Protein AF-A0A3C0HJI9-F1 (afdb_monomer)

Secondary structure (DSSP, 8-state):
---------------SSSPPPHHHHHHHHHHHHHHHHHHHHHHHHTT-EEEEEEEESTTS-HHHHHHHHHTTS-TTTEEEE---SPPHHHHTS-TTHHHHTT---TT-EEEEES-GGGIIIIIHHHTSS-HHHHHHHHHHHHHHHHHHHHHTEEEEEEEEE--HHHHHHHHHHHHH-TTTGGG--HHHHHHHTTHHHHHHHHHHHHHHH--SSS-EEEEE-SSHHHHHHHHHHHHHHHSPPPPS------PPPPSSPPPPP--SSSPPPPP---TTS--PPPPPPP---

pLDDT: mean 88.83, std 16.93, range [28.95, 98.88]

Radius of gyration: 24.63 Å; Cα contacts (8 Å, |Δi|>4): 316; chains: 1; bounding box: 60×86×63 Å

Structure (mmCIF, N/CA/C/O backbone):
data_AF-A0A3C0HJI9-F1
#
_entry.id   AF-A0A3C0HJI9-F1
#
loop_
_atom_site.group_PDB
_atom_site.id
_atom_site.type_symbol
_atom_site.label_atom_id
_atom_site.label_alt_id
_atom_site.label_comp_id
_atom_site.label_asym_id
_atom_site.label_entity_id
_atom_site.label_seq_id
_atom_site.pdbx_PDB_ins_code
_atom_site.Cartn_x
_atom_site.Cartn_y
_atom_site.Cartn_z
_atom_site.occupancy
_atom_site.B_iso_or_equiv
_atom_site.auth_seq_id
_atom_site.auth_comp_id
_atom_site.auth_asym_id
_atom_site.auth_atom_id
_atom_site.pdbx_PDB_model_num
ATOM 1 N N . MET A 1 1 ? -2.388 62.368 8.073 1.00 38.44 1 MET A N 1
ATOM 2 C CA . MET A 1 1 ? -2.533 62.074 6.628 1.00 38.44 1 MET A CA 1
ATOM 3 C C . MET A 1 1 ? -1.294 61.283 6.214 1.00 38.44 1 MET A C 1
ATOM 5 O O . MET A 1 1 ? -0.208 61.805 6.357 1.00 38.44 1 MET A O 1
ATOM 9 N N . ALA A 1 2 ? -1.342 59.953 6.156 1.00 32.84 2 ALA A N 1
ATOM 10 C CA . ALA A 1 2 ? -1.855 59.096 5.079 1.00 32.84 2 ALA A CA 1
ATOM 11 C C . ALA A 1 2 ? -0.777 58.732 4.029 1.00 32.84 2 ALA A C 1
ATOM 13 O O . ALA A 1 2 ? -0.394 59.580 3.239 1.00 32.84 2 ALA A O 1
ATOM 14 N N . LYS A 1 3 ? -0.449 57.422 3.999 1.00 28.95 3 LYS A N 1
ATOM 15 C CA . LYS A 1 3 ? 0.101 56.593 2.895 1.00 28.95 3 LYS A CA 1
ATOM 16 C C . LYS A 1 3 ? 1.563 56.886 2.475 1.00 28.95 3 LYS A C 1
ATOM 18 O O . LYS A 1 3 ? 1.987 58.021 2.467 1.00 28.95 3 LYS A O 1
ATOM 23 N N . ALA A 1 4 ? 2.412 55.912 2.137 1.00 30.56 4 ALA A N 1
ATOM 24 C CA . ALA A 1 4 ? 2.166 54.576 1.604 1.00 30.56 4 ALA A CA 1
ATOM 25 C C . ALA A 1 4 ? 3.217 53.553 2.091 1.00 30.56 4 ALA A C 1
ATOM 27 O O . ALA A 1 4 ? 4.418 53.805 2.057 1.00 30.56 4 ALA A O 1
ATOM 28 N N . LYS A 1 5 ? 2.746 52.371 2.507 1.00 32.62 5 LYS A N 1
ATOM 29 C CA . LYS A 1 5 ? 3.554 51.152 2.644 1.00 32.62 5 LYS A CA 1
ATOM 30 C C . LYS A 1 5 ? 3.532 50.451 1.288 1.00 32.62 5 LYS A C 1
ATOM 32 O O . LYS A 1 5 ? 2.448 50.169 0.779 1.00 32.62 5 LYS A O 1
ATOM 37 N N . ALA A 1 6 ? 4.706 50.181 0.728 1.00 31.56 6 ALA A N 1
ATOM 38 C CA . ALA A 1 6 ? 4.861 49.358 -0.461 1.00 31.56 6 ALA A CA 1
ATOM 39 C C . ALA A 1 6 ? 4.263 47.967 -0.197 1.00 31.56 6 ALA A C 1
ATOM 41 O O . ALA A 1 6 ? 4.718 47.229 0.679 1.00 31.56 6 ALA A O 1
ATOM 42 N N . ALA A 1 7 ? 3.199 47.643 -0.927 1.00 30.52 7 ALA A N 1
ATOM 43 C CA . ALA A 1 7 ? 2.666 46.299 -0.998 1.00 30.52 7 ALA A CA 1
ATOM 44 C C . ALA A 1 7 ? 3.632 45.467 -1.846 1.00 30.52 7 ALA A C 1
ATOM 46 O O . ALA A 1 7 ? 3.701 45.639 -3.060 1.00 30.52 7 ALA A O 1
ATOM 47 N N . ALA A 1 8 ? 4.390 44.584 -1.199 1.00 33.03 8 ALA A N 1
ATOM 48 C CA . ALA A 1 8 ? 5.041 43.481 -1.883 1.00 33.03 8 ALA A CA 1
ATOM 49 C C . ALA A 1 8 ? 3.934 42.554 -2.401 1.00 33.03 8 ALA A C 1
ATOM 51 O O . ALA A 1 8 ? 3.277 41.842 -1.635 1.00 33.03 8 ALA A O 1
ATOM 52 N N . THR A 1 9 ? 3.679 42.638 -3.700 1.00 30.70 9 THR A N 1
ATOM 53 C CA . THR A 1 9 ? 2.853 41.704 -4.453 1.00 30.70 9 THR A CA 1
ATOM 54 C C . THR A 1 9 ? 3.403 40.296 -4.251 1.00 30.70 9 THR A C 1
ATOM 56 O O . THR A 1 9 ? 4.564 40.008 -4.534 1.00 30.70 9 THR A O 1
ATOM 59 N N . ARG A 1 10 ? 2.559 39.422 -3.696 1.00 35.25 10 ARG A N 1
ATOM 60 C CA . ARG A 1 10 ? 2.791 37.979 -3.658 1.00 35.25 10 ARG A CA 1
ATOM 61 C C . ARG A 1 10 ? 2.752 37.474 -5.092 1.00 35.25 10 ARG A C 1
ATOM 63 O O . ARG A 1 10 ? 1.687 37.479 -5.703 1.00 35.25 10 ARG A O 1
ATOM 70 N N . ASP A 1 11 ? 3.897 37.046 -5.595 1.00 31.53 11 ASP A N 1
ATOM 71 C CA . ASP A 1 11 ? 3.972 36.233 -6.799 1.00 31.53 11 ASP A CA 1
ATOM 72 C C . ASP A 1 11 ? 3.642 34.782 -6.414 1.00 31.53 11 ASP A C 1
ATOM 74 O O . ASP A 1 11 ? 4.509 33.972 -6.094 1.00 31.53 11 ASP A O 1
ATOM 78 N N . ASP A 1 12 ? 2.341 34.509 -6.313 1.00 41.72 12 ASP A N 1
ATOM 79 C CA . ASP A 1 12 ? 1.762 33.165 -6.241 1.00 41.72 12 ASP A CA 1
ATOM 80 C C . ASP A 1 12 ? 1.283 32.819 -7.666 1.00 41.72 12 ASP A C 1
ATOM 82 O O . ASP A 1 12 ? 0.091 32.687 -7.933 1.00 41.72 12 ASP A O 1
ATOM 86 N N . SER A 1 13 ? 2.211 32.745 -8.626 1.00 38.03 13 SER A N 1
ATOM 87 C CA . SER A 1 13 ? 1.931 32.258 -9.982 1.00 38.03 13 SER A CA 1
ATOM 88 C C . SER A 1 13 ? 2.347 30.790 -10.108 1.00 38.03 13 SER A C 1
ATOM 90 O O . SER A 1 13 ? 3.408 30.404 -10.596 1.00 38.03 13 SER A O 1
ATOM 92 N N . ALA A 1 14 ? 1.458 29.921 -9.630 1.00 49.41 14 ALA A N 1
ATOM 93 C CA . ALA A 1 14 ? 1.421 28.535 -10.052 1.00 49.41 14 ALA A CA 1
ATOM 94 C C . ALA A 1 14 ? 0.840 28.469 -11.468 1.00 49.41 14 ALA A C 1
ATOM 96 O O . ALA A 1 14 ? -0.366 28.346 -11.605 1.00 49.41 14 ALA A O 1
ATOM 97 N N . GLU A 1 15 ? 1.668 28.495 -12.510 1.00 45.88 15 GLU A N 1
ATOM 98 C CA . GLU A 1 15 ? 1.253 28.050 -13.846 1.00 45.88 15 GLU A CA 1
ATOM 99 C C . GLU A 1 15 ? 2.482 27.723 -14.704 1.00 45.88 15 GLU A C 1
ATOM 101 O O . GLU A 1 15 ? 3.329 28.567 -14.967 1.00 45.88 15 GLU A O 1
ATOM 106 N N . GLY A 1 16 ? 2.620 26.453 -15.101 1.00 39.53 16 GLY A N 1
ATOM 107 C CA . GLY A 1 16 ? 3.720 26.044 -15.981 1.00 39.53 16 GLY A CA 1
ATOM 108 C C . GLY A 1 16 ? 3.884 24.545 -16.238 1.00 39.53 16 GLY A C 1
ATOM 109 O O . GLY A 1 16 ? 4.612 24.173 -17.148 1.00 39.53 16 GLY A O 1
ATOM 110 N N . ASN A 1 17 ? 3.234 23.644 -15.482 1.00 52.88 17 ASN A N 1
ATOM 111 C CA . ASN A 1 17 ? 3.347 22.200 -15.776 1.00 52.88 17 ASN A CA 1
ATOM 112 C C . ASN A 1 17 ? 2.144 21.330 -15.340 1.00 52.88 17 ASN A C 1
ATOM 114 O O . ASN A 1 17 ? 2.280 20.117 -15.211 1.00 52.88 17 ASN A O 1
ATOM 118 N N . GLY A 1 18 ? 0.988 21.915 -14.993 1.00 69.31 18 GLY A N 1
ATOM 119 C CA . GLY A 1 18 ? -0.223 21.175 -14.568 1.00 69.31 18 GLY A CA 1
ATOM 120 C C . GLY A 1 18 ? -0.138 20.387 -13.239 1.00 69.31 18 GLY A C 1
ATOM 121 O O . GLY A 1 18 ? -1.147 19.853 -12.758 1.00 69.31 18 GLY A O 1
ATOM 122 N N . ARG A 1 19 ? 1.042 20.322 -12.604 1.00 82.00 19 ARG A N 1
ATOM 123 C CA . ARG A 1 19 ? 1.300 19.569 -11.361 1.00 82.00 19 ARG A CA 1
ATOM 124 C C . ARG A 1 19 ? 0.807 20.317 -10.121 1.00 82.00 19 ARG A C 1
ATOM 126 O O . ARG A 1 19 ? 1.007 21.518 -9.993 1.00 82.00 19 ARG A O 1
ATOM 133 N N . LEU A 1 20 ? 0.219 19.592 -9.171 1.00 92.25 20 LEU A N 1
ATOM 134 C CA . LEU A 1 20 ? -0.312 20.151 -7.926 1.00 92.25 20 LEU A CA 1
ATOM 135 C C . LEU A 1 20 ? 0.819 20.607 -6.989 1.00 92.25 20 LEU A C 1
ATOM 137 O O . LEU A 1 20 ? 1.732 19.830 -6.689 1.00 92.25 20 LEU A O 1
ATOM 141 N N . GLY A 1 21 ? 0.747 21.840 -6.481 1.00 94.94 21 GLY A N 1
ATOM 142 C CA . GLY A 1 21 ? 1.699 22.406 -5.518 1.00 94.94 21 GLY A CA 1
ATOM 143 C C . GLY A 1 21 ? 1.741 21.653 -4.180 1.00 94.94 21 GLY A C 1
ATOM 144 O O . GLY A 1 21 ? 0.822 20.915 -3.827 1.00 94.94 21 GLY A O 1
ATOM 145 N N . LYS A 1 22 ? 2.836 21.793 -3.412 1.00 94.75 22 LYS A N 1
ATOM 146 C CA . LYS A 1 22 ? 2.978 21.093 -2.115 1.00 94.75 22 LYS A CA 1
ATOM 147 C C . LYS A 1 22 ? 1.970 21.618 -1.096 1.00 94.75 22 LYS A C 1
ATOM 149 O O . LYS A 1 22 ? 1.378 20.813 -0.387 1.00 94.75 22 LYS A O 1
ATOM 154 N N . LYS A 1 23 ? 1.813 22.941 -1.030 1.00 96.56 23 LYS A N 1
ATOM 155 C CA . LYS A 1 23 ? 0.891 23.629 -0.123 1.00 96.56 23 LYS A CA 1
ATOM 156 C C . LYS A 1 23 ? -0.547 23.170 -0.380 1.00 96.56 23 LYS A C 1
ATOM 158 O O . LYS A 1 23 ? -1.125 22.530 0.490 1.00 96.56 23 LYS A O 1
ATOM 163 N N . ASP A 1 24 ? -1.026 23.322 -1.612 1.00 96.75 24 ASP A N 1
ATOM 164 C CA . ASP A 1 24 ? -2.372 22.899 -2.020 1.00 96.75 24 ASP A CA 1
ATOM 165 C C . ASP A 1 24 ? -2.620 21.406 -1.790 1.00 96.75 24 ASP A C 1
ATOM 167 O O . ASP A 1 24 ? -3.707 20.992 -1.393 1.00 96.75 24 ASP A O 1
ATOM 171 N N . TYR A 1 25 ? -1.610 20.565 -2.038 1.00 97.69 25 TYR A N 1
ATOM 172 C CA . TYR A 1 25 ? -1.697 19.139 -1.741 1.00 97.69 25 TYR A CA 1
ATOM 173 C C . TYR A 1 25 ? -1.920 18.877 -0.250 1.00 97.69 25 TYR A C 1
ATOM 175 O O . TYR A 1 25 ? -2.775 18.063 0.090 1.00 97.69 25 TYR A O 1
ATOM 183 N N . LEU A 1 26 ? -1.168 19.541 0.632 1.00 97.12 26 LEU A N 1
ATOM 184 C CA . LEU A 1 26 ? -1.301 19.359 2.079 1.00 97.12 26 LEU A CA 1
ATOM 185 C C . LEU A 1 26 ? -2.655 19.869 2.585 1.00 97.12 26 LEU A C 1
ATOM 187 O O . LEU A 1 26 ? -3.299 19.176 3.370 1.00 97.12 26 LEU A O 1
ATOM 191 N N . GLU A 1 27 ? -3.121 21.013 2.080 1.00 97.50 27 GLU A N 1
ATOM 192 C CA . GLU A 1 27 ? -4.448 21.561 2.395 1.00 97.50 27 GLU A CA 1
ATOM 193 C C . GLU A 1 27 ? -5.573 20.601 1.979 1.00 97.50 27 GLU A C 1
ATOM 195 O O . GLU A 1 27 ? -6.497 20.351 2.750 1.00 97.50 27 GLU A O 1
ATOM 200 N N . ARG A 1 28 ? -5.468 19.983 0.793 1.00 97.88 28 ARG A N 1
ATOM 201 C CA . ARG A 1 28 ? -6.450 19.000 0.298 1.00 97.88 28 ARG A CA 1
ATOM 202 C C . ARG A 1 28 ? -6.339 17.632 0.974 1.00 97.88 28 ARG A C 1
ATOM 204 O O . ARG A 1 28 ? -7.328 16.903 1.023 1.00 97.88 28 ARG A O 1
ATOM 211 N N . LEU A 1 29 ? -5.159 17.260 1.468 1.00 97.12 29 LEU A N 1
ATOM 212 C CA . LEU A 1 29 ? -4.927 15.988 2.155 1.00 97.12 29 LEU A CA 1
ATOM 213 C C . LEU A 1 29 ? -5.467 16.005 3.589 1.00 97.12 29 LEU A C 1
ATOM 215 O O . LEU A 1 29 ? -5.995 14.992 4.042 1.00 97.12 29 LEU A O 1
ATOM 219 N N . ALA A 1 30 ? -5.364 17.137 4.289 1.00 95.75 30 ALA A N 1
ATOM 220 C CA . ALA A 1 30 ? -5.776 17.274 5.685 1.00 95.75 30 ALA A CA 1
ATOM 221 C C . ALA A 1 30 ? -7.209 16.769 5.984 1.00 95.75 30 ALA A C 1
ATOM 223 O O . ALA A 1 30 ? -7.352 15.914 6.864 1.00 95.75 30 ALA A O 1
ATOM 224 N N . PRO A 1 31 ? -8.271 17.185 5.258 1.00 94.56 31 PRO A N 1
ATOM 225 C CA . PRO A 1 31 ? -9.620 16.671 5.510 1.00 94.56 31 PRO A CA 1
ATOM 226 C C . PRO A 1 31 ? -9.758 15.174 5.196 1.00 94.56 31 PRO A C 1
ATOM 228 O O . PRO A 1 31 ? -10.523 14.474 5.857 1.00 94.56 31 PRO A O 1
ATOM 231 N N . LEU A 1 32 ? -8.993 14.651 4.231 1.00 95.38 32 LEU A N 1
ATOM 232 C CA . LEU A 1 32 ? -8.987 13.219 3.925 1.00 95.38 32 LEU A CA 1
ATOM 233 C C . LEU A 1 32 ? -8.335 12.408 5.047 1.00 95.38 32 LEU A C 1
ATOM 235 O O . LEU A 1 32 ? -8.833 11.345 5.397 1.00 95.38 32 LEU A O 1
ATOM 239 N N . GLN A 1 33 ? -7.254 12.911 5.643 1.00 94.75 33 GLN A N 1
ATOM 240 C CA . GLN A 1 33 ? -6.606 12.270 6.788 1.00 94.75 33 GLN A CA 1
ATOM 241 C C . GLN A 1 33 ? -7.498 12.273 8.033 1.00 94.75 33 GLN A C 1
ATOM 243 O O . GLN A 1 33 ? -7.531 11.282 8.762 1.00 94.75 33 GLN A O 1
ATOM 248 N N . LEU A 1 34 ? -8.273 13.340 8.246 1.00 92.44 34 LEU A N 1
ATOM 249 C CA . LEU A 1 34 ? -9.286 13.368 9.300 1.00 92.44 34 LEU A CA 1
ATOM 250 C C . LEU A 1 34 ? -10.372 12.306 9.061 1.00 92.44 34 LEU A C 1
ATOM 252 O O . LEU A 1 34 ? -10.703 11.544 9.971 1.00 92.44 34 LEU A O 1
ATOM 256 N N . ALA A 1 35 ? -10.882 12.210 7.830 1.00 92.75 35 ALA A N 1
ATOM 257 C CA . ALA A 1 35 ? -11.860 11.191 7.457 1.00 92.75 35 ALA A CA 1
ATOM 258 C C . ALA A 1 35 ? -11.301 9.766 7.615 1.00 92.75 35 ALA A C 1
ATOM 260 O O . ALA A 1 35 ? -11.994 8.896 8.141 1.00 92.75 35 ALA A O 1
ATOM 261 N N . LEU A 1 36 ? -10.035 9.544 7.241 1.00 93.75 36 LEU A N 1
ATOM 262 C CA . LEU A 1 36 ? -9.325 8.279 7.441 1.00 93.75 36 LEU A CA 1
ATOM 263 C C . LEU A 1 36 ? -9.243 7.906 8.924 1.00 93.75 36 LEU A C 1
ATOM 265 O O . LEU A 1 36 ? -9.554 6.772 9.272 1.00 93.75 36 LEU A O 1
ATOM 269 N N . SER A 1 37 ? -8.891 8.847 9.805 1.00 92.38 37 SER A N 1
ATOM 270 C CA . SER A 1 37 ? -8.863 8.603 11.255 1.00 92.38 37 SER A CA 1
ATOM 271 C C . SER A 1 37 ? -10.255 8.287 11.821 1.00 92.38 37 SER A C 1
ATOM 273 O O . SER A 1 37 ? -10.406 7.455 12.716 1.00 92.38 37 SER A O 1
ATOM 275 N N . GLY A 1 38 ? -11.306 8.917 11.295 1.00 90.56 38 GLY A N 1
ATOM 276 C CA . GLY A 1 38 ? -12.684 8.546 11.616 1.00 90.56 38 GLY A CA 1
ATOM 277 C C . GLY A 1 38 ? -13.024 7.115 11.185 1.00 90.56 38 GLY A C 1
ATOM 278 O O . GLY A 1 38 ? -13.543 6.337 11.984 1.00 90.56 38 GLY A O 1
ATOM 279 N N . ALA A 1 39 ? -12.705 6.764 9.939 1.00 92.00 39 ALA A N 1
ATOM 280 C CA . ALA A 1 39 ? -12.968 5.440 9.384 1.00 92.00 39 ALA A CA 1
ATOM 281 C C . ALA A 1 39 ? -12.187 4.340 10.119 1.00 92.00 39 ALA A C 1
ATOM 283 O O . ALA A 1 39 ? -12.755 3.304 10.443 1.00 92.00 39 ALA A O 1
ATOM 284 N N . GLU A 1 40 ? -10.918 4.581 10.449 1.00 93.50 40 GLU A N 1
ATOM 285 C CA . GLU A 1 40 ? -10.078 3.657 11.217 1.00 93.50 40 GLU A CA 1
ATOM 286 C C . GLU A 1 40 ? -10.675 3.348 12.596 1.00 93.50 40 GLU A C 1
ATOM 288 O O . GLU A 1 40 ? -10.818 2.179 12.950 1.00 93.50 40 GLU A O 1
ATOM 293 N N . ARG A 1 41 ? -11.154 4.367 13.321 1.00 91.44 41 ARG A N 1
ATOM 294 C CA . ARG A 1 41 ? -11.848 4.155 14.602 1.00 91.44 41 ARG A 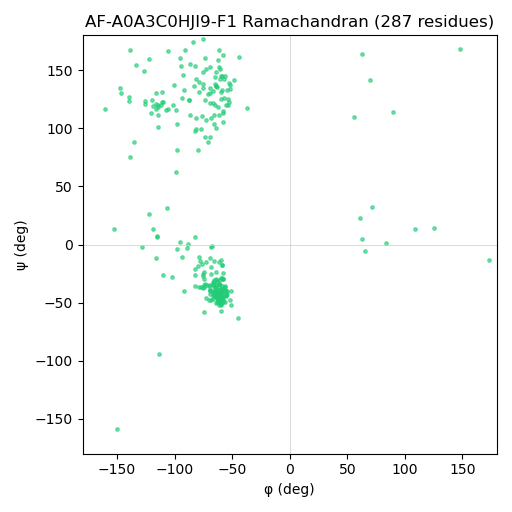CA 1
ATOM 295 C C . ARG A 1 41 ? -13.102 3.294 14.454 1.00 91.44 41 ARG A C 1
ATOM 297 O O . ARG A 1 41 ? -13.376 2.469 15.321 1.00 91.44 41 ARG A O 1
ATOM 304 N N . LEU A 1 42 ? -13.860 3.462 13.368 1.00 91.06 42 LEU A N 1
ATOM 305 C CA . LEU A 1 42 ? -15.024 2.616 13.094 1.00 91.06 42 LEU A CA 1
ATOM 306 C C . LEU A 1 42 ? -14.644 1.182 12.740 1.00 91.06 42 LEU A C 1
ATOM 308 O O . LEU A 1 42 ? -15.338 0.262 13.166 1.00 91.06 42 LEU A O 1
ATOM 312 N N . VAL A 1 43 ? -13.574 0.994 11.968 1.00 93.06 43 VAL A N 1
ATOM 313 C CA . VAL A 1 43 ? -13.043 -0.331 11.635 1.00 93.06 43 VAL A CA 1
ATOM 314 C C . VAL A 1 43 ? -12.686 -1.071 12.919 1.00 93.06 43 VAL A C 1
ATOM 316 O O . VAL A 1 43 ? -13.181 -2.178 13.124 1.00 93.06 43 VAL A O 1
ATOM 319 N N . ALA A 1 44 ? -11.936 -0.419 13.812 1.00 93.12 44 ALA A N 1
ATOM 320 C CA . ALA A 1 44 ? -11.575 -0.958 15.117 1.00 93.12 44 ALA A CA 1
ATOM 321 C C . ALA A 1 44 ? -12.812 -1.276 15.973 1.00 93.12 44 ALA A C 1
ATOM 323 O O . ALA A 1 44 ? -12.973 -2.404 16.432 1.00 93.12 44 ALA A O 1
ATOM 324 N N . ALA A 1 45 ? -13.732 -0.319 16.127 1.00 92.31 45 ALA A N 1
ATOM 325 C CA . ALA A 1 45 ? -14.926 -0.485 16.958 1.00 92.31 45 ALA A CA 1
ATOM 326 C C . ALA A 1 45 ? -15.875 -1.590 16.460 1.00 92.31 45 ALA A C 1
ATOM 328 O O . ALA A 1 45 ? -16.542 -2.235 17.263 1.00 92.31 45 ALA A O 1
ATOM 329 N N . LYS A 1 46 ? -15.952 -1.805 15.141 1.00 93.56 46 LYS A N 1
ATOM 330 C CA . LYS A 1 46 ? -16.815 -2.824 14.522 1.00 93.56 46 LYS A CA 1
ATOM 331 C C . LYS A 1 46 ? -16.095 -4.144 14.238 1.00 93.56 46 LYS A C 1
ATOM 333 O O . LYS A 1 46 ? -16.697 -5.025 13.631 1.00 93.56 46 LYS A O 1
ATOM 338 N N . GLY A 1 47 ? -14.816 -4.271 14.596 1.00 95.44 47 GLY A N 1
ATOM 339 C CA . GLY A 1 47 ? -14.013 -5.457 14.293 1.00 95.44 47 GLY A CA 1
ATOM 340 C C . GLY A 1 47 ? -13.853 -5.739 12.793 1.00 95.44 47 GLY A C 1
ATOM 341 O O . GLY A 1 47 ? -13.605 -6.880 12.407 1.00 95.44 47 GLY A O 1
ATOM 342 N N . GLN A 1 48 ? -14.002 -4.731 11.926 1.00 96.19 48 GLN A N 1
ATOM 343 C CA . GLN A 1 48 ? -13.848 -4.916 10.481 1.00 96.19 48 GLN A CA 1
ATOM 344 C C . GLN A 1 48 ? -12.388 -5.184 10.118 1.00 96.19 48 GLN A C 1
ATOM 346 O O . GLN A 1 48 ? -11.474 -4.748 10.810 1.00 96.19 48 GLN A O 1
ATOM 351 N N . ARG A 1 49 ? -12.177 -5.895 9.010 1.00 98.00 49 ARG A N 1
ATOM 352 C CA . ARG A 1 49 ? -10.853 -6.316 8.547 1.00 98.00 49 ARG A CA 1
ATOM 353 C C . ARG A 1 49 ? -10.615 -5.747 7.163 1.00 98.00 49 ARG A C 1
ATOM 355 O O . ARG A 1 49 ? -11.329 -6.107 6.226 1.00 98.00 49 ARG A O 1
ATOM 362 N N . LEU A 1 50 ? -9.667 -4.821 7.040 1.00 98.25 50 LEU A N 1
ATOM 363 C CA . LEU A 1 50 ? -9.359 -4.159 5.772 1.00 98.25 50 LEU A CA 1
ATOM 364 C C . LEU A 1 50 ? -7.988 -4.596 5.265 1.00 98.25 50 LEU A C 1
ATOM 366 O O . LEU A 1 50 ? -6.997 -4.524 5.990 1.00 98.25 50 LEU A O 1
ATOM 370 N N . LEU A 1 51 ? -7.923 -4.978 3.992 1.00 98.75 51 LEU A N 1
ATOM 371 C CA . LEU A 1 51 ? -6.674 -5.292 3.311 1.00 98.75 51 LEU A CA 1
ATOM 372 C C . LEU A 1 51 ? -6.557 -4.456 2.040 1.00 98.75 51 LEU A C 1
ATOM 374 O O . LEU A 1 51 ? -7.403 -4.541 1.154 1.00 98.75 51 LEU A O 1
ATOM 378 N N . VAL A 1 52 ? -5.502 -3.650 1.945 1.00 98.69 52 VAL A N 1
ATOM 379 C CA . VAL A 1 52 ? -5.233 -2.795 0.787 1.00 98.69 52 VAL A CA 1
ATOM 380 C C . VAL A 1 52 ? -3.938 -3.235 0.124 1.00 98.69 52 VAL A C 1
ATOM 382 O O . VAL A 1 52 ? -2.867 -3.126 0.718 1.00 98.69 52 VAL A O 1
ATOM 385 N N . LEU A 1 53 ? -4.025 -3.695 -1.120 1.00 98.81 53 LEU A N 1
ATOM 386 C CA . LEU A 1 53 ? -2.867 -4.006 -1.951 1.00 98.81 53 LEU A CA 1
ATOM 387 C C . LEU A 1 53 ? -2.530 -2.788 -2.806 1.00 98.81 53 LEU A C 1
ATOM 389 O O . LEU A 1 53 ? -3.392 -2.271 -3.523 1.00 98.81 53 LEU A O 1
ATOM 393 N N . VAL A 1 54 ? -1.280 -2.336 -2.748 1.00 98.75 54 VAL A N 1
ATOM 394 C CA . VAL A 1 54 ? -0.794 -1.229 -3.575 1.00 98.75 54 VAL A CA 1
ATOM 395 C C . VAL A 1 54 ? 0.261 -1.764 -4.533 1.00 98.75 54 VAL A C 1
ATOM 397 O O . VAL A 1 54 ? 1.418 -1.957 -4.165 1.00 98.75 54 VAL A O 1
ATOM 400 N N . GLU A 1 55 ? -0.151 -1.986 -5.776 1.00 98.62 55 GLU A N 1
ATOM 401 C CA . GLU A 1 55 ? 0.693 -2.429 -6.880 1.00 98.62 55 GLU A CA 1
ATOM 402 C C . GLU A 1 55 ? 0.990 -1.297 -7.865 1.00 98.62 55 GLU A C 1
ATOM 404 O O . GLU A 1 55 ? 0.400 -0.216 -7.856 1.00 98.62 55 GLU A O 1
ATOM 409 N N . GLY A 1 56 ? 1.961 -1.546 -8.733 1.00 96.56 56 GLY A N 1
ATOM 410 C CA . GLY A 1 56 ? 2.370 -0.630 -9.786 1.00 96.56 56 GLY A CA 1
ATOM 411 C C . GLY A 1 56 ? 3.857 -0.755 -10.070 1.00 96.56 56 GLY A C 1
ATOM 412 O O . GLY A 1 56 ? 4.618 -1.355 -9.299 1.00 96.56 56 GLY A O 1
ATOM 413 N N . ARG A 1 57 ? 4.285 -0.141 -11.173 1.00 92.56 57 ARG A N 1
ATOM 414 C CA . ARG A 1 57 ? 5.684 -0.166 -11.617 1.00 92.56 57 ARG A CA 1
ATOM 415 C C . ARG A 1 57 ? 6.643 0.389 -10.562 1.00 92.56 57 ARG A C 1
ATOM 417 O O . ARG A 1 57 ? 6.263 1.096 -9.613 1.00 92.56 57 ARG A O 1
ATOM 424 N N . ASP A 1 58 ? 7.922 0.090 -10.742 1.00 88.94 58 ASP A N 1
ATOM 425 C CA . ASP A 1 58 ? 8.976 0.769 -9.997 1.00 88.94 58 ASP A CA 1
ATOM 426 C C . ASP A 1 58 ? 8.879 2.270 -10.229 1.00 88.94 58 ASP A C 1
ATOM 428 O O . ASP A 1 58 ? 8.496 2.721 -11.303 1.00 88.94 58 ASP A O 1
ATOM 432 N N . SER A 1 59 ? 9.140 3.031 -9.169 1.00 87.50 59 SER A N 1
ATOM 433 C CA . SER A 1 59 ? 8.977 4.488 -9.120 1.00 87.50 59 SER A CA 1
ATOM 434 C C . SER A 1 59 ? 7.551 5.055 -9.317 1.00 87.50 59 SER A C 1
ATOM 436 O O . SER A 1 59 ? 7.368 6.273 -9.216 1.00 87.50 59 SER A O 1
ATOM 438 N N . ALA A 1 60 ? 6.505 4.219 -9.424 1.00 91.69 60 ALA A N 1
ATOM 439 C CA . ALA A 1 60 ? 5.111 4.679 -9.556 1.00 91.69 60 ALA A CA 1
ATOM 440 C C . ALA A 1 60 ? 4.616 5.528 -8.366 1.00 91.69 60 ALA A C 1
ATOM 442 O O . ALA A 1 60 ? 3.911 6.515 -8.561 1.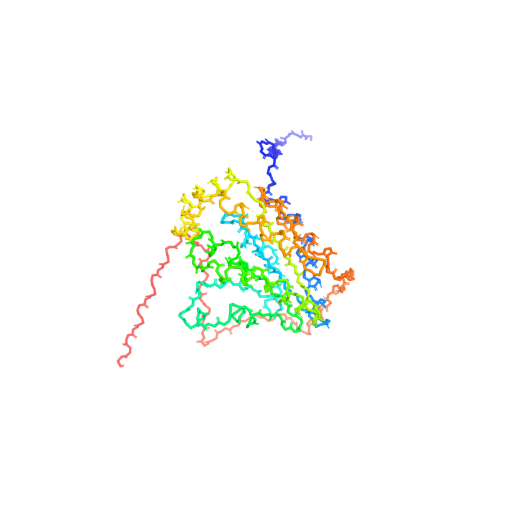00 91.69 60 ALA A O 1
ATOM 443 N N . GLY A 1 61 ? 5.061 5.225 -7.139 1.00 94.19 61 GLY A N 1
ATOM 444 C CA . GLY A 1 61 ? 4.740 6.027 -5.947 1.00 94.19 61 GLY A CA 1
ATOM 445 C C . GLY A 1 61 ? 4.100 5.277 -4.775 1.00 94.19 61 GLY A C 1
ATOM 446 O O . GLY A 1 61 ? 3.631 5.945 -3.856 1.00 94.19 61 GLY A O 1
ATOM 447 N N . LYS A 1 62 ? 4.131 3.935 -4.778 1.00 96.94 62 LYS A N 1
ATOM 448 C CA . LYS A 1 62 ? 3.507 3.037 -3.783 1.00 96.94 62 LYS A CA 1
ATOM 449 C C . LYS A 1 62 ? 3.733 3.462 -2.328 1.00 96.94 62 LYS A C 1
ATOM 451 O O . LYS A 1 62 ? 2.795 3.909 -1.674 1.00 96.94 62 LYS A O 1
ATOM 456 N N . GLY A 1 63 ? 4.985 3.475 -1.863 1.00 95.81 63 GLY A N 1
ATOM 457 C CA . GLY A 1 63 ? 5.304 3.889 -0.490 1.00 95.81 63 GLY A CA 1
ATOM 458 C C . GLY A 1 63 ? 4.867 5.319 -0.132 1.00 95.81 63 GLY A C 1
ATOM 459 O O . GLY A 1 63 ? 4.534 5.600 1.015 1.00 95.81 63 GLY A O 1
ATOM 460 N N . GLY A 1 64 ? 4.801 6.237 -1.104 1.00 96.06 64 GLY A N 1
ATOM 461 C CA . GLY A 1 64 ? 4.266 7.584 -0.876 1.00 96.06 64 GLY A CA 1
ATOM 462 C C . GLY A 1 64 ? 2.745 7.603 -0.690 1.00 96.06 64 GLY A C 1
ATOM 463 O O . GLY A 1 64 ? 2.246 8.407 0.093 1.00 96.06 64 GLY A O 1
ATOM 464 N N . ALA A 1 65 ? 2.022 6.726 -1.391 1.00 97.81 65 ALA A N 1
ATOM 465 C CA . ALA A 1 65 ? 0.583 6.540 -1.229 1.00 97.81 65 ALA A CA 1
ATOM 466 C C . ALA A 1 65 ? 0.243 5.872 0.106 1.00 97.81 65 ALA A C 1
ATOM 468 O O . ALA A 1 65 ? -0.571 6.402 0.858 1.00 97.81 65 ALA A O 1
ATOM 469 N N . ILE A 1 66 ? 0.949 4.790 0.445 1.00 98.06 66 ILE A N 1
ATOM 470 C CA . ILE A 1 66 ? 0.809 4.102 1.734 1.00 98.06 66 ILE A CA 1
ATOM 471 C C . ILE A 1 66 ? 1.092 5.062 2.887 1.00 98.06 66 ILE A C 1
ATOM 473 O O . ILE A 1 66 ? 0.293 5.158 3.813 1.00 98.06 66 ILE A O 1
ATOM 477 N N . ARG A 1 67 ? 2.174 5.848 2.808 1.00 97.38 67 ARG A N 1
ATOM 478 C CA . ARG A 1 67 ? 2.479 6.848 3.835 1.00 97.38 67 ARG A CA 1
ATOM 479 C C . ARG A 1 67 ? 1.372 7.894 3.968 1.00 97.38 67 ARG A C 1
ATOM 481 O O . ARG A 1 67 ? 1.013 8.230 5.087 1.00 97.38 67 ARG A O 1
ATOM 488 N N . ALA A 1 68 ? 0.832 8.406 2.862 1.00 97.12 68 ALA A N 1
ATOM 489 C CA . ALA A 1 68 ? -0.228 9.416 2.915 1.00 97.12 68 ALA A CA 1
ATOM 490 C C . ALA A 1 68 ? -1.495 8.908 3.630 1.00 97.12 68 ALA A C 1
ATOM 492 O O . ALA A 1 68 ? -2.173 9.704 4.281 1.00 97.12 68 ALA A O 1
ATOM 493 N N . ILE A 1 69 ? -1.765 7.600 3.539 1.00 95.94 69 ILE A N 1
ATOM 494 C CA . ILE A 1 69 ? -2.821 6.914 4.289 1.00 95.94 69 ILE A CA 1
ATOM 495 C C . ILE A 1 69 ? -2.417 6.733 5.758 1.00 95.94 69 ILE A C 1
ATOM 497 O O . ILE A 1 69 ? -3.117 7.201 6.650 1.00 95.94 69 ILE A O 1
ATOM 501 N N . ALA A 1 70 ? -1.290 6.066 6.015 1.00 96.31 70 ALA A N 1
ATOM 502 C CA . ALA A 1 70 ? -0.928 5.574 7.343 1.00 96.31 70 ALA A CA 1
ATOM 503 C C . ALA A 1 70 ? -0.441 6.661 8.316 1.00 96.31 70 ALA A C 1
ATOM 505 O O . ALA A 1 70 ? -0.556 6.485 9.523 1.00 96.31 70 ALA A O 1
ATOM 506 N N . GLU A 1 71 ? 0.096 7.785 7.824 1.00 94.31 71 GLU A N 1
ATOM 507 C CA . GLU A 1 71 ? 0.795 8.794 8.644 1.00 94.31 71 GLU A CA 1
ATOM 508 C C . GLU A 1 71 ? -0.051 9.391 9.781 1.00 94.31 71 GLU A C 1
ATOM 510 O O . GLU A 1 71 ? 0.511 9.878 10.762 1.00 94.31 71 GLU A O 1
ATOM 515 N N . LYS A 1 72 ? -1.385 9.371 9.663 1.00 92.50 72 LYS A N 1
ATOM 516 C CA . LYS A 1 72 ? -2.316 9.905 10.675 1.00 92.50 72 LYS A CA 1
ATOM 517 C C . LYS A 1 72 ? -3.206 8.845 11.323 1.00 92.50 72 LYS A C 1
ATOM 519 O O . LYS A 1 72 ? -4.109 9.205 12.073 1.00 92.50 72 LYS A O 1
ATOM 524 N N . LEU A 1 73 ? -2.967 7.566 11.039 1.00 94.31 73 LEU A N 1
ATOM 525 C CA . LEU A 1 73 ? -3.727 6.462 11.619 1.00 94.31 73 LEU A CA 1
ATOM 526 C C . LEU A 1 73 ? -3.036 5.900 12.858 1.00 94.31 73 LEU A C 1
ATOM 528 O O . LEU A 1 73 ? -1.814 5.978 12.992 1.00 94.31 73 LEU A O 1
ATOM 532 N N . ASN A 1 74 ? -3.822 5.315 13.763 1.00 93.50 74 ASN A N 1
ATOM 533 C CA . ASN A 1 74 ? -3.272 4.642 14.932 1.00 93.50 74 ASN A CA 1
ATOM 534 C C . ASN A 1 74 ? -2.451 3.408 14.498 1.00 93.50 74 ASN A C 1
ATOM 536 O O . ASN A 1 74 ? -3.021 2.487 13.905 1.00 93.50 74 ASN A O 1
ATOM 540 N N . PRO A 1 75 ? -1.143 3.328 14.815 1.00 94.69 75 PRO A N 1
ATOM 541 C CA . PRO A 1 75 ? -0.295 2.209 14.396 1.00 94.69 75 PRO A CA 1
ATOM 542 C C . PRO A 1 75 ? -0.692 0.863 15.021 1.00 94.69 75 PRO A C 1
ATOM 544 O O . PRO A 1 75 ? -0.242 -0.178 14.554 1.00 94.69 75 PRO A O 1
ATOM 547 N N . ARG A 1 76 ? -1.536 0.860 16.064 1.00 93.81 76 ARG A N 1
ATOM 548 C CA . ARG A 1 76 ? -2.104 -0.372 16.636 1.00 93.81 76 ARG A CA 1
ATOM 549 C C . ARG A 1 76 ? -3.197 -0.986 15.767 1.00 93.81 76 ARG A C 1
ATOM 551 O O . ARG A 1 76 ? -3.453 -2.173 15.894 1.00 93.81 76 ARG A O 1
ATOM 558 N N . HIS A 1 77 ? -3.847 -0.185 14.927 1.00 95.12 77 HIS A N 1
ATOM 559 C CA . HIS A 1 77 ? -4.935 -0.639 14.059 1.00 95.12 77 HIS A CA 1
ATOM 560 C C . HIS A 1 77 ? -4.512 -0.650 12.590 1.00 95.12 77 HIS A C 1
ATOM 562 O O . HIS A 1 77 ? -5.043 -1.427 11.812 1.00 95.12 77 HIS A O 1
ATOM 568 N N . CYS A 1 78 ? -3.545 0.181 12.191 1.00 97.94 78 CYS A N 1
ATOM 569 C CA . CYS A 1 78 ? -3.050 0.247 10.821 1.00 97.94 78 CYS A CA 1
ATOM 570 C C . CYS A 1 78 ? -1.563 -0.105 10.747 1.00 97.94 78 CYS A C 1
ATOM 572 O O . CYS A 1 78 ? -0.724 0.626 11.275 1.00 97.94 78 CYS A O 1
ATOM 574 N N . ARG A 1 79 ? -1.220 -1.164 10.006 1.00 97.88 79 ARG A N 1
ATOM 575 C CA . ARG A 1 79 ? 0.174 -1.563 9.757 1.00 97.88 79 ARG A CA 1
ATOM 576 C C . ARG A 1 79 ? 0.485 -1.708 8.274 1.00 97.88 79 ARG A C 1
ATOM 578 O O . ARG A 1 79 ? -0.367 -2.067 7.465 1.00 97.88 79 ARG A O 1
ATOM 585 N N . THR A 1 80 ? 1.741 -1.439 7.930 1.00 98.44 80 THR A N 1
ATOM 586 C CA . THR A 1 80 ? 2.272 -1.637 6.576 1.00 98.44 80 THR A CA 1
ATOM 587 C C . THR A 1 80 ? 3.068 -2.934 6.513 1.00 98.44 80 THR A C 1
ATOM 589 O O . THR A 1 80 ? 3.859 -3.218 7.409 1.00 98.44 80 THR A O 1
ATOM 592 N N . VAL A 1 81 ? 2.876 -3.701 5.446 1.00 98.44 81 VAL A N 1
ATOM 593 C CA . VAL A 1 81 ? 3.618 -4.924 5.138 1.00 98.44 81 VAL A CA 1
ATOM 594 C C . VAL A 1 81 ? 4.387 -4.683 3.844 1.00 98.44 81 VAL A C 1
ATOM 596 O O . VAL A 1 81 ? 3.791 -4.379 2.816 1.00 98.44 81 VAL A O 1
ATOM 599 N N . ALA A 1 82 ? 5.708 -4.804 3.901 1.00 97.06 82 ALA A N 1
ATOM 600 C CA . ALA A 1 82 ? 6.600 -4.682 2.753 1.00 97.06 82 ALA A CA 1
ATOM 601 C C . ALA A 1 82 ? 7.621 -5.821 2.834 1.00 97.06 82 ALA A C 1
ATOM 603 O O . ALA A 1 82 ? 8.651 -5.695 3.494 1.00 97.06 82 ALA A O 1
ATOM 604 N N . LEU A 1 83 ? 7.276 -6.974 2.256 1.00 96.75 83 LEU A N 1
ATOM 605 C CA . LEU A 1 83 ? 8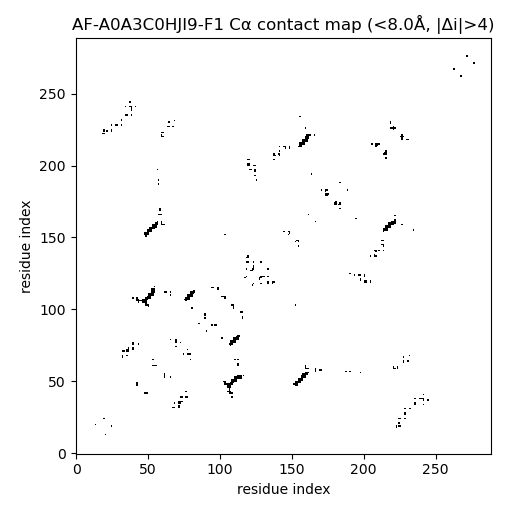.110 -8.173 2.339 1.00 96.75 83 LEU A CA 1
ATOM 606 C C . LEU A 1 83 ? 9.321 -8.062 1.412 1.00 96.75 83 LEU A C 1
ATOM 608 O O . LEU A 1 83 ? 9.193 -7.655 0.257 1.00 96.75 83 LEU A O 1
ATOM 612 N N . ASP A 1 84 ? 10.479 -8.490 1.907 1.00 93.19 84 ASP A N 1
ATOM 613 C CA . ASP A 1 84 ? 11.666 -8.692 1.077 1.00 93.19 84 ASP A CA 1
ATOM 614 C C . ASP A 1 84 ? 11.529 -9.982 0.233 1.00 93.19 84 ASP A C 1
ATOM 616 O O . ASP A 1 84 ? 10.548 -10.741 0.337 1.00 93.19 84 ASP A O 1
ATOM 620 N N . LYS A 1 85 ? 12.526 -10.250 -0.614 1.00 92.75 85 LYS A N 1
ATOM 621 C CA . LYS A 1 85 ? 12.641 -11.487 -1.393 1.00 92.75 85 LYS A CA 1
ATOM 622 C C . LYS A 1 85 ? 12.439 -12.725 -0.502 1.00 92.75 85 LYS A C 1
ATOM 624 O O . LYS A 1 85 ? 12.909 -12.741 0.637 1.00 92.75 85 LYS A O 1
ATOM 629 N N . PRO A 1 86 ? 11.760 -13.773 -0.999 1.00 96.25 86 PRO A N 1
ATOM 630 C CA . PRO A 1 86 ? 11.493 -14.961 -0.199 1.00 96.25 86 PRO A CA 1
ATOM 631 C C . PRO A 1 86 ? 12.800 -15.657 0.201 1.00 96.25 86 PRO A C 1
ATOM 633 O O . PRO A 1 86 ? 13.704 -15.863 -0.619 1.00 96.25 86 PRO A O 1
ATOM 636 N N . THR A 1 87 ? 12.884 -16.050 1.467 1.00 96.75 87 THR A N 1
ATOM 637 C CA . THR A 1 87 ? 13.932 -16.911 2.023 1.00 96.75 87 THR A CA 1
ATOM 638 C C . THR A 1 87 ? 13.932 -18.291 1.357 1.00 96.75 87 THR A C 1
ATOM 640 O O . THR A 1 87 ? 12.989 -18.669 0.662 1.00 96.75 87 THR A O 1
ATOM 643 N N . GLY A 1 88 ? 14.990 -19.084 1.577 1.00 97.19 88 GLY A N 1
ATOM 644 C CA . GLY A 1 88 ? 15.047 -20.463 1.071 1.00 97.19 88 GLY A CA 1
ATOM 645 C C . GLY A 1 88 ? 13.851 -21.309 1.512 1.00 97.19 88 GLY A C 1
ATOM 646 O O . GLY A 1 88 ? 13.279 -22.025 0.697 1.00 97.19 88 GLY A O 1
ATOM 647 N N . ARG A 1 89 ? 13.418 -21.146 2.769 1.00 97.19 89 ARG A N 1
ATOM 648 C CA . ARG A 1 89 ? 12.238 -21.824 3.313 1.00 97.19 89 ARG A CA 1
ATOM 649 C C . ARG A 1 89 ? 10.943 -21.349 2.653 1.00 97.19 89 ARG A C 1
ATOM 651 O O . ARG A 1 89 ? 10.149 -22.187 2.252 1.00 97.19 89 ARG A O 1
ATOM 658 N N . GLU A 1 90 ? 10.737 -20.038 2.513 1.00 97.88 90 GLU A N 1
ATOM 659 C CA . GLU A 1 90 ? 9.522 -19.486 1.884 1.00 97.88 90 GLU A CA 1
ATOM 660 C C . GLU A 1 90 ? 9.390 -19.883 0.408 1.00 97.88 90 GLU A C 1
ATOM 662 O O . GLU A 1 90 ? 8.277 -20.057 -0.072 1.00 97.88 90 GLU A O 1
ATOM 667 N N . ARG A 1 91 ? 10.501 -20.084 -0.315 1.00 96.25 91 ARG A N 1
ATOM 668 C CA . ARG A 1 91 ? 10.451 -20.606 -1.693 1.00 96.25 91 ARG A CA 1
ATOM 669 C C . ARG A 1 91 ? 9.988 -22.062 -1.778 1.00 96.25 91 ARG A C 1
ATOM 671 O O . ARG A 1 91 ? 9.472 -22.458 -2.812 1.00 96.25 91 ARG A O 1
ATOM 678 N N . GLY A 1 92 ? 10.181 -22.846 -0.715 1.00 96.38 92 GLY A N 1
ATOM 679 C CA . GLY A 1 92 ? 9.691 -24.226 -0.616 1.00 96.38 92 GLY A CA 1
ATOM 680 C C . GLY A 1 92 ? 8.276 -24.346 -0.041 1.00 96.38 92 GLY A C 1
ATOM 681 O O . GLY A 1 92 ? 7.784 -25.456 0.130 1.00 96.38 92 GLY A O 1
ATOM 682 N N . GLN A 1 93 ? 7.634 -23.228 0.305 1.00 98.00 93 GLN A N 1
ATOM 683 C CA . GLN A 1 93 ? 6.267 -23.191 0.817 1.00 98.00 93 GLN A CA 1
ATOM 684 C C . GLN A 1 93 ? 5.256 -23.016 -0.314 1.00 98.00 93 GLN A C 1
ATOM 686 O O . GLN A 1 93 ? 5.587 -22.629 -1.435 1.00 98.00 93 GLN A O 1
ATOM 691 N N . TRP A 1 94 ? 3.982 -23.222 0.012 1.00 98.19 94 TRP A N 1
ATOM 692 C CA . TRP A 1 94 ? 2.916 -22.714 -0.839 1.00 98.19 94 TRP A CA 1
ATOM 693 C C . TRP A 1 94 ? 3.033 -21.188 -0.965 1.00 98.19 94 TRP A C 1
ATOM 695 O O . TRP A 1 94 ? 3.192 -20.486 0.032 1.00 98.19 94 TRP A O 1
ATOM 705 N N . TYR A 1 95 ? 2.932 -20.665 -2.190 1.00 98.44 95 TYR A N 1
ATOM 706 C CA . TYR A 1 95 ? 3.275 -19.274 -2.504 1.00 98.44 95 TYR A CA 1
ATOM 707 C C . TYR A 1 95 ? 2.552 -18.230 -1.632 1.00 98.44 95 TYR A C 1
ATOM 709 O O . TYR A 1 95 ? 3.157 -17.254 -1.186 1.00 98.44 95 TYR A O 1
ATOM 717 N N . PHE A 1 96 ? 1.267 -18.449 -1.336 1.00 98.62 96 PHE A N 1
ATOM 718 C CA . PHE A 1 96 ? 0.462 -17.522 -0.535 1.00 98.62 96 PHE A CA 1
ATOM 719 C C . PHE A 1 96 ? 0.765 -17.590 0.970 1.00 98.62 96 PHE A C 1
ATOM 721 O O . PHE A 1 96 ? 0.443 -16.646 1.690 1.00 98.62 96 PHE A O 1
ATOM 728 N N . GLN A 1 97 ? 1.417 -18.652 1.459 1.00 98.56 97 GLN A N 1
ATOM 729 C CA . GLN A 1 97 ? 1.611 -18.911 2.891 1.00 98.56 97 GLN A CA 1
ATOM 730 C C . GLN A 1 97 ? 2.292 -17.747 3.619 1.00 98.56 97 GLN A C 1
ATOM 732 O O . GLN A 1 97 ? 1.836 -17.331 4.684 1.00 98.56 97 GLN A O 1
ATOM 737 N N . ARG A 1 98 ? 3.344 -17.170 3.023 1.00 97.94 98 ARG A N 1
ATOM 738 C CA . ARG A 1 98 ? 4.050 -16.025 3.616 1.00 97.94 98 ARG A CA 1
ATOM 739 C C . ARG A 1 98 ? 3.175 -14.775 3.724 1.00 97.94 98 ARG A C 1
ATOM 741 O O . ARG A 1 98 ? 3.359 -13.981 4.633 1.00 97.94 98 ARG A O 1
ATOM 748 N N . TYR A 1 99 ? 2.215 -14.601 2.817 1.00 98.62 99 TYR A N 1
ATOM 749 C CA . TYR A 1 99 ? 1.304 -13.457 2.819 1.00 98.62 99 TYR A CA 1
ATOM 750 C C . TYR A 1 99 ? 0.138 -13.656 3.790 1.00 98.62 99 TYR A C 1
ATOM 752 O O . TYR A 1 99 ? -0.281 -12.701 4.442 1.00 98.62 99 TYR A O 1
ATOM 760 N N . VAL A 1 100 ? -0.347 -14.897 3.926 1.00 98.44 100 VAL A N 1
ATOM 761 C CA . VAL A 1 100 ? -1.423 -15.270 4.860 1.00 98.44 100 VAL A CA 1
ATOM 762 C C . VAL A 1 100 ? -1.061 -14.907 6.301 1.00 98.44 100 VAL A C 1
ATOM 764 O O . VAL A 1 100 ? -1.902 -14.385 7.028 1.00 98.44 100 VAL A O 1
ATOM 767 N N . ALA A 1 101 ? 0.209 -15.067 6.686 1.00 97.75 101 ALA A N 1
ATOM 768 C CA . ALA A 1 101 ? 0.720 -14.675 8.004 1.00 97.75 101 ALA A CA 1
ATOM 769 C C . ALA A 1 101 ? 0.562 -13.173 8.327 1.00 97.75 101 ALA A C 1
ATOM 771 O O . ALA A 1 101 ? 0.738 -12.763 9.472 1.00 97.75 101 ALA A O 1
ATOM 772 N N . HIS A 1 102 ? 0.244 -12.346 7.329 1.00 98.44 102 HIS A N 1
ATOM 773 C CA . HIS A 1 102 ? 0.110 -10.901 7.464 1.00 98.44 102 HIS A CA 1
ATOM 774 C C . HIS A 1 102 ? -1.306 -10.378 7.220 1.00 98.44 102 HIS A C 1
ATOM 776 O O . HIS A 1 102 ? -1.477 -9.155 7.207 1.00 98.44 102 HIS A O 1
ATOM 782 N N . LEU A 1 103 ? -2.307 -11.244 7.049 1.00 98.62 103 LEU A N 1
ATOM 783 C CA . LEU A 1 103 ? -3.703 -10.831 6.883 1.00 98.62 103 LEU A CA 1
ATOM 784 C C . LEU A 1 103 ? -4.230 -10.066 8.116 1.00 98.62 103 LEU A C 1
ATOM 786 O O . LEU A 1 103 ? -3.700 -10.248 9.213 1.00 98.62 103 LEU A O 1
ATOM 790 N N . PRO A 1 104 ? -5.222 -9.171 7.944 1.00 98.50 104 PRO A N 1
ATOM 791 C CA . PRO A 1 104 ? -5.794 -8.399 9.046 1.00 98.50 104 PRO A CA 1
ATOM 792 C C . PRO A 1 104 ? -6.608 -9.269 10.015 1.00 98.50 104 PRO A C 1
ATOM 794 O O . PRO A 1 104 ? -7.474 -10.039 9.593 1.00 98.50 104 PRO A O 1
ATOM 797 N N . ALA A 1 105 ? -6.393 -9.072 11.315 1.00 98.00 105 ALA A N 1
ATOM 798 C CA . ALA A 1 105 ? -7.308 -9.501 12.373 1.00 98.00 105 ALA A CA 1
ATOM 799 C C . ALA A 1 105 ? -8.426 -8.464 12.609 1.00 98.00 105 ALA A C 1
ATOM 801 O O . ALA A 1 105 ? -8.440 -7.395 11.997 1.00 98.00 105 ALA A O 1
ATOM 802 N N . ALA A 1 106 ? -9.395 -8.782 13.475 1.00 98.00 106 ALA A N 1
ATOM 803 C CA . ALA A 1 106 ? -10.531 -7.905 13.767 1.00 98.00 106 ALA A CA 1
ATOM 804 C C . ALA A 1 106 ? -10.078 -6.494 14.184 1.00 98.00 106 ALA A C 1
ATOM 806 O O . ALA A 1 106 ? -9.300 -6.331 15.120 1.00 98.00 106 ALA A O 1
ATOM 807 N N . GLY A 1 107 ? -10.583 -5.476 13.486 1.00 96.44 107 GLY A N 1
ATOM 808 C CA . GLY A 1 107 ? -10.233 -4.078 13.724 1.00 96.44 107 GLY A CA 1
ATOM 809 C C . GLY A 1 107 ? -8.942 -3.618 13.045 1.00 96.44 107 GLY A C 1
ATOM 810 O O . GLY A 1 107 ? -8.574 -2.453 13.191 1.00 96.44 107 GLY A O 1
ATOM 811 N N . GLU A 1 108 ? -8.265 -4.493 12.294 1.00 98.19 108 GLU A N 1
ATOM 812 C CA . GLU A 1 108 ? -7.019 -4.162 11.613 1.00 98.19 108 GLU A CA 1
ATOM 813 C C . GLU A 1 108 ? -7.216 -3.677 10.170 1.00 98.19 108 GLU A C 1
ATOM 815 O O . GLU A 1 108 ? -8.051 -4.155 9.394 1.00 98.19 108 GLU A O 1
ATOM 820 N N . ILE A 1 109 ? -6.333 -2.757 9.797 1.00 98.44 109 ILE A N 1
ATOM 821 C CA . ILE A 1 109 ? -6.073 -2.272 8.453 1.00 98.44 109 ILE A CA 1
ATOM 822 C C . ILE A 1 109 ? -4.649 -2.689 8.089 1.00 98.44 109 ILE A C 1
ATOM 824 O O . ILE A 1 109 ? -3.673 -2.258 8.707 1.00 98.44 109 ILE A O 1
ATOM 828 N N . VAL A 1 110 ? -4.519 -3.503 7.047 1.00 98.75 110 VAL A N 1
ATOM 829 C CA . VAL A 1 110 ? -3.223 -3.919 6.511 1.00 98.75 110 VAL A CA 1
ATOM 830 C C . VAL A 1 110 ? -3.014 -3.280 5.147 1.00 98.75 110 VAL A C 1
ATOM 832 O O . VAL A 1 110 ? -3.813 -3.466 4.233 1.00 98.75 110 VAL A O 1
ATOM 835 N N . LEU A 1 111 ? -1.919 -2.534 5.008 1.00 98.75 111 LEU A N 1
ATOM 836 C CA . LEU A 1 111 ? -1.484 -1.931 3.749 1.00 98.75 111 LEU A CA 1
ATOM 837 C C . LEU A 1 111 ? -0.277 -2.712 3.222 1.00 98.75 111 LEU A C 1
ATOM 839 O O . LEU A 1 111 ? 0.768 -2.728 3.869 1.00 98.75 111 LEU A O 1
ATOM 843 N N . MET A 1 112 ? -0.394 -3.352 2.064 1.00 98.81 112 MET A N 1
ATOM 844 C CA . MET A 1 112 ? 0.698 -4.113 1.455 1.00 98.81 112 MET A CA 1
ATOM 845 C C . MET A 1 112 ? 1.403 -3.276 0.368 1.00 98.81 112 MET A C 1
ATOM 847 O O . MET A 1 112 ? 0.779 -2.909 -0.633 1.00 98.81 112 MET A O 1
ATOM 851 N N . ASP A 1 113 ? 2.689 -2.946 0.573 1.00 98.00 113 ASP A N 1
ATOM 852 C CA . ASP A 1 113 ? 3.571 -2.378 -0.465 1.00 98.00 113 ASP A CA 1
ATOM 853 C C . ASP A 1 113 ? 4.117 -3.525 -1.312 1.00 98.00 113 ASP A C 1
ATOM 855 O O . ASP A 1 113 ? 5.075 -4.200 -0.922 1.00 98.00 113 ASP A O 1
ATOM 859 N N . ARG A 1 114 ? 3.467 -3.746 -2.460 1.00 97.44 114 ARG A N 1
ATOM 860 C CA . ARG A 1 114 ? 3.451 -5.032 -3.171 1.00 97.44 114 ARG A CA 1
ATOM 861 C C . ARG A 1 114 ? 2.809 -6.153 -2.362 1.00 97.44 114 ARG A C 1
ATOM 863 O O . ARG A 1 114 ? 2.633 -6.069 -1.155 1.00 97.44 114 ARG A O 1
ATOM 870 N N . SER A 1 115 ? 2.467 -7.231 -3.045 1.00 98.56 115 SER A N 1
ATOM 871 C CA . SER A 1 115 ? 1.677 -8.328 -2.496 1.00 98.56 115 SER A CA 1
ATOM 872 C C . SER A 1 115 ? 2.046 -9.658 -3.159 1.00 98.56 115 SER A C 1
ATOM 874 O O . SER A 1 115 ? 3.131 -9.812 -3.731 1.00 98.56 115 SER A O 1
ATOM 876 N N . TRP A 1 116 ? 1.142 -10.634 -3.096 1.00 98.75 116 TRP A N 1
ATOM 877 C CA . TRP A 1 116 ? 1.225 -11.871 -3.871 1.00 98.75 116 TRP A CA 1
ATOM 878 C C . TRP A 1 116 ? 1.256 -11.623 -5.388 1.00 98.75 116 TRP A C 1
ATOM 880 O O . TRP A 1 116 ? 1.740 -12.462 -6.139 1.00 98.75 116 TRP A O 1
ATOM 890 N N . TYR A 1 117 ? 0.856 -10.442 -5.867 1.00 98.69 117 TYR A N 1
ATOM 891 C CA . TYR A 1 117 ? 1.000 -10.073 -7.280 1.00 98.69 117 TYR A CA 1
ATOM 892 C C . TYR A 1 117 ? 2.450 -9.867 -7.747 1.00 98.69 117 TYR A C 1
ATOM 894 O O . TYR A 1 117 ? 2.680 -9.694 -8.946 1.00 98.69 117 TYR A O 1
ATOM 902 N N . ASN A 1 118 ? 3.448 -9.992 -6.862 1.00 98.06 118 ASN A N 1
ATOM 903 C CA . ASN A 1 118 ? 4.847 -10.131 -7.273 1.00 98.06 118 ASN A CA 1
ATOM 904 C C . ASN A 1 118 ? 5.030 -11.236 -8.326 1.00 98.06 118 ASN A C 1
ATOM 906 O O . ASN A 1 118 ? 5.749 -11.013 -9.306 1.00 98.06 118 ASN A O 1
ATOM 910 N N . ARG A 1 119 ? 4.320 -12.369 -8.187 1.00 98.50 119 ARG A N 1
ATOM 911 C CA . ARG A 1 119 ? 4.364 -13.466 -9.162 1.00 98.50 119 ARG A CA 1
ATOM 912 C C . ARG A 1 119 ? 3.834 -13.082 -10.535 1.00 98.50 119 ARG A C 1
ATOM 914 O O . ARG A 1 119 ? 4.419 -13.474 -11.541 1.00 98.50 119 ARG A O 1
ATOM 921 N N . ALA A 1 120 ? 2.781 -12.268 -10.583 1.00 98.12 120 ALA A N 1
ATOM 922 C CA . ALA A 1 120 ? 2.214 -11.780 -11.837 1.00 98.12 120 ALA A CA 1
ATOM 923 C C . ALA A 1 120 ? 2.996 -10.631 -12.486 1.00 98.12 120 ALA A C 1
ATOM 925 O O . ALA A 1 120 ? 2.761 -10.323 -13.650 1.00 98.12 120 ALA A O 1
ATOM 926 N N . GLY A 1 121 ? 3.910 -9.994 -11.753 1.00 96.25 121 GLY A N 1
ATOM 927 C CA . GLY A 1 121 ? 4.711 -8.877 -12.241 1.00 96.25 121 GLY A CA 1
ATOM 928 C C . GLY A 1 121 ? 6.189 -9.227 -12.332 1.00 96.25 121 GLY A C 1
ATOM 929 O O . GLY A 1 121 ? 6.673 -9.725 -13.348 1.00 96.25 121 GLY A O 1
ATOM 930 N N . VAL A 1 122 ? 6.928 -8.904 -11.268 1.00 95.56 122 VAL A N 1
ATOM 931 C CA . VAL A 1 122 ? 8.392 -8.993 -11.258 1.00 95.56 122 VAL A CA 1
ATOM 932 C C . VAL A 1 122 ? 8.894 -10.419 -11.442 1.00 95.56 122 VAL A C 1
ATOM 934 O O . VAL A 1 122 ? 9.830 -10.602 -12.212 1.00 95.56 122 VAL A O 1
ATOM 937 N N . GLU A 1 123 ? 8.283 -11.429 -10.814 1.00 97.25 123 GLU A N 1
ATOM 938 C CA . GLU A 1 123 ? 8.788 -12.801 -10.950 1.00 97.25 123 GLU A CA 1
ATOM 939 C C . GLU A 1 123 ? 8.609 -13.312 -12.379 1.00 97.25 123 GLU A C 1
ATOM 941 O O . GLU A 1 123 ? 9.561 -13.845 -12.945 1.00 97.25 123 GLU A O 1
ATOM 946 N N . LYS A 1 124 ? 7.451 -13.057 -13.005 1.00 97.56 124 LYS A N 1
ATOM 947 C CA . LYS A 1 124 ? 7.210 -13.434 -14.403 1.00 97.56 124 LYS A CA 1
ATOM 948 C C . LYS A 1 124 ? 8.162 -12.729 -15.371 1.00 97.56 124 LYS A C 1
ATOM 950 O O . LYS A 1 124 ? 8.738 -13.368 -16.244 1.00 97.56 124 LYS A O 1
ATOM 955 N N . VAL A 1 125 ? 8.337 -11.412 -15.241 1.00 97.31 125 VAL A N 1
ATOM 956 C CA . VAL A 1 125 ? 9.142 -10.618 -16.193 1.00 97.31 125 VAL A CA 1
ATOM 957 C C . VAL A 1 125 ? 10.650 -10.837 -16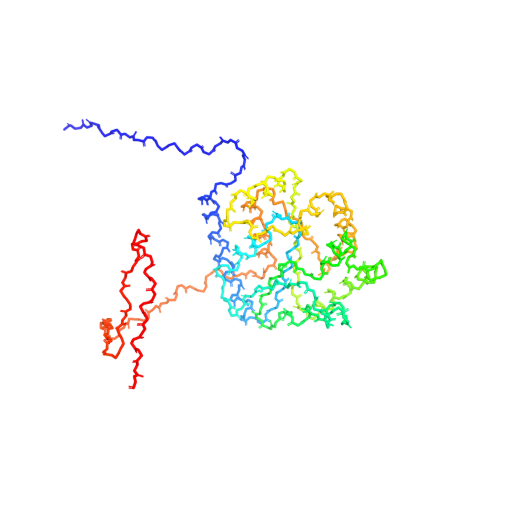.010 1.00 97.31 125 VAL A C 1
ATOM 959 O O . VAL A 1 125 ? 11.432 -10.723 -16.965 1.00 97.31 125 VAL A O 1
ATOM 962 N N . MET A 1 126 ? 11.077 -11.144 -14.786 1.00 96.31 126 MET A N 1
ATOM 963 C CA . MET A 1 126 ? 12.486 -11.355 -14.450 1.00 96.31 126 MET A CA 1
ATOM 964 C C . MET A 1 126 ? 12.897 -12.829 -14.422 1.00 96.31 126 MET A C 1
ATOM 966 O O . MET A 1 126 ? 14.086 -13.096 -14.271 1.00 96.31 126 MET A O 1
ATOM 970 N N . GLY A 1 127 ? 11.961 -13.763 -14.611 1.00 96.38 127 GLY A N 1
ATOM 971 C CA . GLY A 1 127 ? 12.240 -15.201 -14.605 1.00 96.38 127 GLY A CA 1
ATOM 972 C C . GLY A 1 127 ? 12.553 -15.748 -13.210 1.00 96.38 127 GLY A C 1
ATOM 973 O O . GLY A 1 127 ? 13.376 -16.646 -13.074 1.00 96.38 127 GLY A O 1
ATOM 974 N N . PHE A 1 128 ? 11.943 -15.184 -12.163 1.00 96.44 128 PHE A N 1
ATOM 975 C CA . PHE A 1 128 ? 12.083 -15.682 -10.785 1.00 96.44 128 PHE A CA 1
ATOM 976 C C . PHE A 1 128 ? 11.043 -16.748 -10.419 1.00 96.44 128 PHE A C 1
ATOM 978 O O . PHE A 1 128 ? 11.093 -17.285 -9.316 1.00 96.44 128 PHE A O 1
ATOM 985 N N . CYS A 1 129 ? 10.123 -17.049 -11.332 1.00 97.94 129 CYS A N 1
ATOM 986 C CA . CYS A 1 129 ? 9.227 -18.193 -11.266 1.00 97.94 129 CYS A CA 1
ATOM 987 C C . CYS A 1 129 ? 9.208 -18.905 -12.623 1.00 97.94 129 CYS A C 1
ATOM 989 O O . CYS A 1 129 ? 9.482 -18.301 -13.665 1.00 97.94 129 CYS A O 1
ATOM 991 N N . THR A 1 130 ? 8.895 -20.194 -12.604 1.00 98.38 130 THR A N 1
ATOM 992 C CA . THR A 1 130 ? 8.664 -20.985 -13.817 1.00 98.38 130 THR A CA 1
ATOM 993 C C . THR A 1 130 ? 7.319 -20.629 -14.456 1.00 98.38 130 THR A C 1
ATOM 995 O O . THR A 1 130 ? 6.407 -20.120 -13.798 1.00 98.38 130 THR A O 1
ATOM 998 N N . ASP A 1 131 ? 7.149 -20.946 -15.740 1.00 98.19 131 ASP A N 1
ATOM 999 C CA . ASP A 1 131 ? 5.869 -20.730 -16.426 1.00 98.19 131 ASP A CA 1
ATOM 1000 C C . ASP A 1 131 ? 4.723 -21.535 -15.795 1.00 98.19 131 ASP A C 1
ATOM 1002 O O . ASP A 1 131 ? 3.602 -21.031 -15.704 1.00 98.19 131 ASP A O 1
ATOM 1006 N N . ALA A 1 132 ? 5.017 -22.736 -15.284 1.00 98.38 132 ALA A N 1
ATOM 1007 C CA . ALA A 1 132 ? 4.060 -23.562 -14.552 1.00 98.38 132 ALA A CA 1
ATOM 1008 C C . ALA A 1 132 ? 3.623 -22.903 -13.232 1.00 98.38 132 ALA A C 1
ATOM 1010 O O . ALA A 1 132 ? 2.431 -22.840 -12.935 1.00 98.38 132 ALA A O 1
ATOM 1011 N N . GLU A 1 133 ? 4.562 -22.351 -12.459 1.00 98.44 133 GLU A N 1
ATOM 1012 C CA . GLU A 1 133 ? 4.249 -21.618 -11.227 1.00 98.44 133 GLU A CA 1
ATOM 1013 C C . GLU A 1 133 ? 3.445 -20.343 -11.485 1.00 98.44 133 GLU A C 1
ATOM 1015 O O . GLU A 1 133 ? 2.541 -20.019 -10.710 1.00 98.44 133 GLU A O 1
ATOM 1020 N N . TYR A 1 134 ? 3.774 -19.612 -12.553 1.00 98.69 134 TYR A N 1
ATOM 1021 C CA . TYR A 1 134 ? 3.018 -18.437 -12.976 1.00 98.69 134 TYR A CA 1
ATOM 1022 C C . TYR A 1 134 ? 1.587 -18.818 -13.370 1.00 98.69 134 TYR A C 1
ATOM 1024 O O . TYR A 1 134 ? 0.643 -18.220 -12.858 1.00 98.69 134 TYR A O 1
ATOM 1032 N N . ALA A 1 135 ? 1.410 -19.834 -14.219 1.00 98.44 135 ALA A N 1
ATOM 1033 C CA . ALA A 1 135 ? 0.090 -20.303 -14.634 1.00 98.44 135 ALA A CA 1
ATOM 1034 C C . ALA A 1 135 ? -0.748 -20.777 -13.434 1.00 98.44 135 ALA A C 1
ATOM 1036 O O . ALA A 1 135 ? -1.903 -20.376 -13.288 1.00 98.44 135 ALA A O 1
ATOM 1037 N N . ALA A 1 136 ? -0.142 -21.551 -12.527 1.00 98.44 136 ALA A N 1
ATOM 1038 C CA . ALA A 1 136 ? -0.788 -21.988 -11.294 1.00 98.44 136 ALA A CA 1
ATOM 1039 C C . ALA A 1 136 ? -1.215 -20.798 -10.421 1.00 98.44 136 ALA A C 1
ATOM 1041 O O . ALA A 1 136 ? -2.342 -20.766 -9.933 1.00 98.44 136 ALA A O 1
ATOM 1042 N N . PHE A 1 137 ? -0.356 -19.788 -10.257 1.00 98.75 137 PHE A N 1
ATOM 1043 C CA . PHE A 1 137 ? -0.702 -18.575 -9.515 1.00 98.75 137 PHE A CA 1
ATOM 1044 C C . PHE A 1 137 ? -1.869 -17.816 -10.142 1.00 98.75 137 PHE A C 1
ATOM 1046 O O . PHE A 1 137 ? -2.789 -17.427 -9.426 1.00 98.75 137 PHE A O 1
ATOM 1053 N N . MET A 1 138 ? -1.847 -17.627 -11.462 1.00 98.62 138 MET A N 1
ATOM 1054 C CA . MET A 1 138 ? -2.895 -16.902 -12.182 1.00 98.62 138 MET A CA 1
ATOM 1055 C C . MET A 1 138 ? -4.261 -17.588 -12.050 1.00 98.62 138 MET A C 1
ATOM 1057 O O . MET A 1 138 ? -5.272 -16.899 -11.947 1.00 98.62 138 MET A O 1
ATOM 1061 N N . ALA A 1 139 ? -4.291 -18.923 -11.976 1.00 98.31 139 ALA A N 1
ATOM 1062 C CA . ALA A 1 139 ? -5.507 -19.686 -11.698 1.00 98.31 139 ALA A CA 1
ATOM 1063 C C . ALA A 1 139 ? -5.928 -19.636 -10.215 1.00 98.31 139 ALA A C 1
ATOM 1065 O O . ALA A 1 139 ? -7.116 -19.578 -9.907 1.00 98.31 139 ALA A O 1
ATOM 1066 N N . GLN A 1 140 ? -4.969 -19.652 -9.284 1.00 98.56 140 GLN A N 1
ATOM 1067 C CA . GLN A 1 140 ? -5.244 -19.702 -7.844 1.00 98.56 140 GLN A CA 1
ATOM 1068 C C . GLN A 1 140 ? -5.641 -18.349 -7.248 1.00 98.56 140 GLN A C 1
ATOM 1070 O O . GLN A 1 140 ? -6.467 -18.314 -6.338 1.00 98.56 140 GLN A O 1
ATOM 1075 N N . VAL A 1 141 ? -5.063 -17.236 -7.712 1.00 98.81 141 VAL A N 1
ATOM 1076 C CA . VAL A 1 141 ? -5.222 -15.936 -7.041 1.00 98.81 141 VAL A CA 1
ATOM 1077 C C . VAL A 1 141 ? -6.676 -15.441 -6.971 1.00 98.81 141 VAL A C 1
ATOM 1079 O O . VAL A 1 141 ? -7.057 -14.990 -5.890 1.00 98.81 141 VAL A O 1
ATOM 1082 N N . PRO A 1 142 ? -7.547 -15.580 -7.996 1.00 98.69 142 PRO A N 1
ATOM 1083 C CA . PRO A 1 142 ? -8.940 -15.147 -7.867 1.00 98.69 142 PRO A CA 1
ATOM 1084 C C . PRO A 1 142 ? -9.723 -15.990 -6.855 1.00 98.69 142 PRO A C 1
ATOM 1086 O O . PRO A 1 142 ? -10.583 -15.458 -6.152 1.00 98.69 142 PRO A O 1
ATOM 1089 N N . VAL A 1 143 ? -9.408 -17.290 -6.765 1.00 98.62 143 VAL A N 1
ATOM 1090 C CA . VAL A 1 143 ? -10.000 -18.220 -5.790 1.00 98.62 143 VAL A CA 1
ATOM 1091 C C . VAL A 1 143 ? -9.534 -17.865 -4.382 1.00 98.62 143 VAL A C 1
ATOM 1093 O O . VAL A 1 143 ? -10.358 -17.725 -3.484 1.00 98.62 143 VAL A O 1
ATOM 1096 N N . PHE A 1 144 ? -8.229 -17.649 -4.199 1.00 98.81 144 PHE A N 1
ATOM 1097 C CA . PHE A 1 144 ? -7.649 -17.224 -2.927 1.00 98.81 144 PHE A CA 1
ATOM 1098 C C . PHE A 1 144 ? -8.295 -15.929 -2.425 1.00 98.81 144 PHE A C 1
ATOM 1100 O O . PHE A 1 144 ? -8.755 -15.869 -1.290 1.00 98.81 144 PHE A O 1
ATOM 1107 N N . GLU A 1 145 ? -8.403 -14.912 -3.280 1.00 98.88 145 GLU A N 1
ATOM 1108 C CA . GLU A 1 145 ? -9.043 -13.643 -2.927 1.00 98.88 145 GLU A CA 1
ATOM 1109 C C . GLU A 1 145 ? -10.532 -13.801 -2.621 1.00 98.88 145 GLU A C 1
ATOM 1111 O O . GLU A 1 145 ? -11.031 -13.139 -1.712 1.00 98.88 145 GLU A O 1
ATOM 1116 N N . LYS A 1 146 ? -11.233 -14.701 -3.326 1.00 98.75 146 LYS A N 1
ATOM 1117 C CA . LYS A 1 146 ? -12.631 -15.015 -3.024 1.00 98.75 146 LYS A CA 1
ATOM 1118 C C . LYS A 1 146 ? -12.781 -15.565 -1.608 1.00 98.75 146 LYS A C 1
ATOM 1120 O O . LYS A 1 146 ? -13.649 -15.090 -0.891 1.00 98.75 146 LYS A O 1
ATOM 1125 N N . LEU A 1 147 ? -11.909 -16.481 -1.182 1.00 98.69 147 LEU A N 1
ATOM 1126 C CA . LEU A 1 147 ? -11.931 -17.016 0.186 1.00 98.69 147 LEU A CA 1
ATOM 1127 C C . LEU A 1 147 ? -11.766 -15.906 1.235 1.00 98.69 147 LEU A C 1
ATOM 1129 O O . LEU A 1 147 ? -12.470 -15.906 2.240 1.00 98.69 147 LEU A O 1
ATOM 1133 N N . LEU A 1 148 ? -10.876 -14.936 0.993 1.00 98.75 148 LEU A N 1
ATOM 1134 C CA . LEU A 1 148 ? -10.686 -13.800 1.903 1.00 98.75 148 LEU A CA 1
ATOM 1135 C C . LEU A 1 148 ? -11.935 -12.911 1.979 1.00 98.75 148 LEU A C 1
ATOM 1137 O O . LEU A 1 148 ? -12.333 -12.481 3.062 1.00 98.75 148 LEU A O 1
ATOM 1141 N N . VAL A 1 149 ? -12.534 -12.614 0.825 1.00 98.56 149 VAL A N 1
ATOM 1142 C CA . VAL A 1 149 ? -13.719 -11.753 0.736 1.00 98.56 149 VAL A CA 1
ATOM 1143 C C . VAL A 1 149 ? -14.950 -12.439 1.326 1.00 98.56 149 VAL A C 1
ATOM 1145 O O . VAL A 1 149 ? -15.670 -11.799 2.090 1.00 98.56 149 VAL A O 1
ATOM 1148 N N . ASP A 1 150 ? -15.158 -13.727 1.038 1.00 98.50 150 ASP A N 1
ATOM 1149 C CA . ASP A 1 150 ? -16.252 -14.540 1.587 1.00 98.50 150 ASP A CA 1
ATOM 1150 C C . ASP A 1 150 ? -16.177 -14.617 3.122 1.00 98.50 150 ASP A C 1
ATOM 1152 O O . ASP A 1 150 ? -17.201 -14.533 3.795 1.00 98.50 150 ASP A O 1
ATOM 1156 N N . ASP A 1 151 ? -14.967 -14.712 3.684 1.00 98.25 151 ASP A N 1
ATOM 1157 C CA . ASP A 1 151 ? -14.740 -14.684 5.134 1.00 98.25 151 ASP A CA 1
ATOM 1158 C C . ASP A 1 151 ? -15.039 -13.300 5.754 1.00 98.25 151 ASP A C 1
ATOM 1160 O O . ASP A 1 151 ? -15.292 -13.179 6.952 1.00 98.25 151 ASP A O 1
ATOM 1164 N N . GLY A 1 152 ? -15.060 -12.233 4.951 1.00 97.62 152 GLY A N 1
ATOM 1165 C CA . GLY A 1 152 ? -15.418 -10.876 5.372 1.00 97.62 152 GLY A CA 1
ATOM 1166 C C . GLY A 1 152 ? -14.248 -9.891 5.429 1.00 97.62 152 GLY A C 1
ATOM 1167 O O . GLY A 1 152 ? -14.395 -8.800 5.995 1.00 97.62 152 GLY A O 1
ATOM 1168 N N . ILE A 1 153 ? -13.090 -10.231 4.851 1.00 98.44 153 ILE A N 1
ATOM 1169 C CA . ILE A 1 153 ? -12.012 -9.262 4.623 1.00 98.44 153 ILE A CA 1
ATOM 1170 C C . ILE A 1 153 ? -12.415 -8.344 3.469 1.00 98.44 153 ILE A C 1
ATOM 1172 O O . ILE A 1 153 ? -12.665 -8.778 2.346 1.00 98.44 153 ILE A O 1
ATOM 1176 N N . ARG A 1 154 ? -12.415 -7.033 3.716 1.00 97.69 154 ARG A N 1
ATOM 1177 C CA . ARG A 1 154 ? -12.616 -6.037 2.659 1.00 97.69 154 ARG A CA 1
ATOM 1178 C C . ARG A 1 154 ? -11.299 -5.811 1.927 1.00 97.69 154 ARG A C 1
ATOM 1180 O O . ARG A 1 154 ? -10.435 -5.072 2.404 1.00 97.69 154 ARG A O 1
ATOM 1187 N N . LEU A 1 155 ? -11.163 -6.462 0.778 1.00 98.56 155 LEU A N 1
ATOM 1188 C CA . LEU A 1 155 ? -9.992 -6.378 -0.086 1.00 98.56 155 LEU A CA 1
ATOM 1189 C C . LEU A 1 155 ? -10.113 -5.208 -1.074 1.00 98.56 155 LEU A C 1
ATOM 1191 O O . LEU A 1 155 ? -11.057 -5.139 -1.856 1.00 98.56 155 LEU A O 1
ATOM 1195 N N . ALA A 1 156 ? -9.131 -4.309 -1.076 1.00 98.44 156 ALA A N 1
ATOM 1196 C CA . ALA A 1 156 ? -8.996 -3.244 -2.065 1.00 98.44 156 ALA A CA 1
ATOM 1197 C C . ALA A 1 156 ? -7.671 -3.395 -2.820 1.00 98.44 156 ALA A C 1
ATOM 1199 O O . ALA A 1 156 ? -6.607 -3.419 -2.203 1.00 98.44 156 ALA A O 1
ATOM 1200 N N . LYS A 1 157 ? -7.723 -3.468 -4.154 1.00 98.81 157 LYS A N 1
ATOM 1201 C CA . LYS A 1 157 ? -6.536 -3.641 -5.004 1.00 98.81 157 LYS A CA 1
ATOM 1202 C C . LYS A 1 157 ? -6.319 -2.407 -5.868 1.00 98.81 157 LYS A C 1
ATOM 1204 O O . LYS A 1 157 ? -7.181 -2.057 -6.673 1.00 98.81 157 LYS A O 1
ATOM 1209 N N . TYR A 1 158 ? -5.167 -1.760 -5.722 1.00 98.81 158 TYR A N 1
ATOM 1210 C CA . TYR A 1 158 ? -4.822 -0.553 -6.468 1.00 98.81 158 TYR A CA 1
ATOM 1211 C C . TYR A 1 158 ? -3.626 -0.777 -7.378 1.00 98.81 158 TYR A C 1
ATOM 1213 O O . TYR A 1 158 ? -2.581 -1.228 -6.918 1.00 98.81 158 TYR A O 1
ATOM 1221 N N . TRP A 1 159 ? -3.753 -0.388 -8.644 1.00 98.75 159 TRP A N 1
ATOM 1222 C CA . TRP A 1 159 ? -2.632 -0.283 -9.570 1.00 98.75 159 TRP A CA 1
ATOM 1223 C C . TRP A 1 159 ? -2.309 1.188 -9.843 1.00 98.75 159 TRP A C 1
ATOM 1225 O O . TRP A 1 159 ? -3.110 1.926 -10.422 1.00 98.75 159 TRP A O 1
ATOM 1235 N N . LEU A 1 160 ? -1.114 1.621 -9.440 1.00 98.56 160 LEU A N 1
ATOM 1236 C CA . LEU A 1 160 ? -0.644 2.985 -9.663 1.00 98.56 160 LEU A CA 1
ATOM 1237 C C . LEU A 1 160 ? -0.092 3.125 -11.088 1.00 98.56 160 LEU A C 1
ATOM 1239 O O . LEU A 1 160 ? 0.978 2.598 -11.413 1.00 98.56 160 LEU A O 1
ATOM 1243 N N . CYS A 1 161 ? -0.827 3.840 -11.938 1.00 97.56 161 CYS A N 1
ATOM 1244 C CA . CYS A 1 161 ? -0.494 4.058 -13.341 1.00 97.56 161 CYS A CA 1
ATOM 1245 C C . CYS A 1 161 ? 0.572 5.148 -13.478 1.00 97.56 161 CYS A C 1
ATOM 1247 O O . CYS A 1 161 ? 0.466 6.219 -12.884 1.00 97.56 161 CYS A O 1
ATOM 1249 N N . VAL A 1 162 ? 1.615 4.871 -14.253 1.00 95.19 162 VAL A N 1
ATOM 1250 C CA . VAL A 1 162 ? 2.667 5.841 -14.552 1.00 95.19 162 VAL A CA 1
ATOM 1251 C C . VAL A 1 162 ? 3.176 5.609 -15.966 1.00 95.19 162 VAL A C 1
ATOM 1253 O O . VAL A 1 162 ? 3.518 4.478 -16.336 1.00 95.19 162 VAL A O 1
ATOM 1256 N N . ASP A 1 163 ? 3.245 6.687 -16.733 1.00 95.38 163 ASP A N 1
ATOM 1257 C CA . ASP A 1 163 ? 3.791 6.657 -18.082 1.00 95.38 163 ASP A CA 1
ATOM 1258 C C . ASP A 1 163 ? 5.307 6.502 -18.024 1.00 95.38 163 ASP A C 1
ATOM 1260 O O . ASP A 1 163 ? 5.959 6.957 -17.076 1.00 95.38 163 ASP A O 1
ATOM 1264 N N . GLN A 1 164 ? 5.893 5.882 -19.049 1.00 94.75 164 GLN A N 1
ATOM 1265 C CA . GLN A 1 164 ? 7.334 5.630 -19.085 1.00 94.75 164 GLN A CA 1
ATOM 1266 C C . GLN A 1 164 ? 8.137 6.924 -18.913 1.00 94.75 164 GLN A C 1
ATOM 1268 O O . GLN A 1 164 ? 9.033 6.972 -18.079 1.00 94.75 164 GLN A O 1
ATOM 1273 N N . ALA A 1 165 ? 7.753 8.016 -19.581 1.00 95.25 165 ALA A N 1
ATOM 1274 C CA . ALA A 1 165 ? 8.424 9.310 -19.436 1.00 95.25 165 ALA A CA 1
ATOM 1275 C C . ALA A 1 165 ? 8.452 9.820 -17.978 1.00 95.25 165 ALA A C 1
ATOM 1277 O O . ALA A 1 165 ? 9.476 10.312 -17.499 1.00 95.25 165 ALA A O 1
ATOM 1278 N N . GLN A 1 166 ? 7.353 9.661 -17.231 1.00 94.62 166 GLN A N 1
ATOM 1279 C CA . GLN A 1 166 ? 7.306 10.039 -15.814 1.00 94.62 166 GLN A CA 1
ATOM 1280 C C . GLN A 1 166 ? 8.092 9.066 -14.933 1.00 94.62 166 GLN A C 1
ATOM 1282 O O . GLN A 1 166 ? 8.685 9.480 -13.933 1.00 94.62 166 GLN A O 1
ATOM 1287 N N . GLN A 1 167 ? 8.107 7.782 -15.288 1.00 94.38 167 GLN A N 1
ATOM 1288 C CA . GLN A 1 167 ? 8.922 6.775 -14.620 1.00 94.38 167 GLN A CA 1
ATOM 1289 C C . GLN A 1 167 ? 10.418 7.112 -14.743 1.00 94.38 167 GLN A C 1
ATOM 1291 O O . GLN A 1 167 ? 11.125 7.140 -13.732 1.00 94.38 167 GLN A O 1
ATOM 1296 N N . GLU A 1 168 ? 10.864 7.442 -15.954 1.00 94.88 168 GLU A N 1
ATOM 1297 C CA . GLU A 1 168 ? 12.233 7.830 -16.302 1.00 94.88 168 GLU A CA 1
ATOM 1298 C C . GLU A 1 168 ? 12.686 9.087 -15.559 1.00 94.88 168 GLU A C 1
ATOM 1300 O O . GLU A 1 168 ? 13.735 9.091 -14.908 1.00 94.88 168 GLU A O 1
ATOM 1305 N N . ALA A 1 169 ? 11.852 10.131 -15.554 1.00 94.38 169 ALA A N 1
ATOM 1306 C CA . ALA A 1 169 ? 12.134 11.358 -14.813 1.00 94.38 169 ALA A CA 1
ATOM 1307 C C . ALA A 1 169 ? 12.373 11.085 -13.314 1.00 94.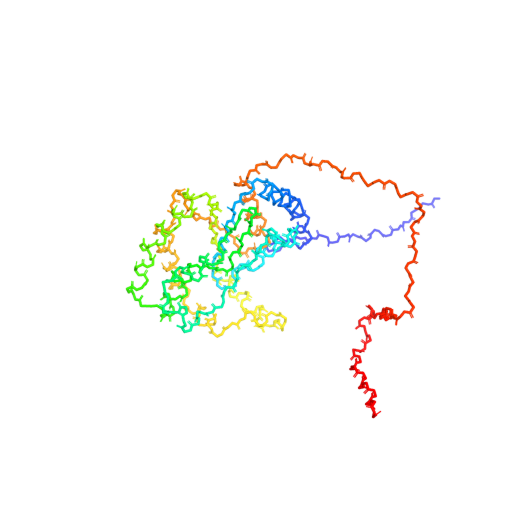38 169 ALA A C 1
ATOM 1309 O O . ALA A 1 169 ? 13.277 11.657 -12.701 1.00 94.38 169 ALA A O 1
ATOM 1310 N N . ARG A 1 170 ? 11.607 10.161 -12.717 1.00 93.75 170 ARG A N 1
ATOM 1311 C CA . ARG A 1 170 ? 11.752 9.779 -11.301 1.00 93.75 170 ARG A CA 1
ATOM 1312 C C . ARG A 1 170 ? 12.980 8.917 -11.045 1.00 93.75 170 ARG A C 1
ATOM 1314 O O . ARG A 1 170 ? 13.570 9.032 -9.972 1.00 93.75 170 ARG A O 1
ATOM 1321 N N . PHE A 1 171 ? 13.360 8.052 -11.983 1.00 93.44 171 PHE A N 1
ATOM 1322 C CA . PHE A 1 171 ? 14.629 7.326 -11.906 1.00 93.44 171 PHE A CA 1
ATOM 1323 C C . PHE A 1 171 ? 15.805 8.306 -11.889 1.00 93.44 171 PHE A C 1
ATOM 1325 O O . PHE A 1 171 ? 16.645 8.232 -10.991 1.00 93.44 171 PHE A O 1
ATOM 1332 N N . ALA A 1 172 ? 15.808 9.281 -12.802 1.00 93.94 172 ALA A N 1
ATOM 1333 C CA . ALA A 1 172 ? 16.837 10.313 -12.869 1.00 93.94 172 ALA A CA 1
ATOM 1334 C C . ALA A 1 172 ? 16.895 11.174 -11.592 1.00 93.94 172 ALA A C 1
ATOM 1336 O O . ALA A 1 172 ? 17.981 11.423 -11.068 1.00 93.94 172 ALA A O 1
ATOM 1337 N N . GLU A 1 173 ? 15.744 11.588 -11.049 1.00 92.81 173 GLU A N 1
ATOM 1338 C CA . GLU A 1 173 ? 15.666 12.327 -9.779 1.00 92.81 173 GLU A CA 1
ATOM 1339 C C . GLU A 1 173 ? 16.291 11.529 -8.621 1.00 92.81 173 GLU A C 1
ATOM 1341 O O . GLU A 1 173 ? 17.115 12.051 -7.871 1.00 92.81 173 GLU A O 1
ATOM 1346 N N . ARG A 1 174 ? 15.933 10.246 -8.485 1.00 93.38 174 ARG A N 1
ATOM 1347 C CA . ARG A 1 174 ? 16.433 9.376 -7.407 1.00 93.38 174 ARG A CA 1
ATOM 1348 C C . ARG A 1 174 ? 17.925 9.091 -7.514 1.00 93.38 174 ARG A C 1
ATOM 1350 O O . ARG A 1 174 ? 18.578 8.965 -6.486 1.00 93.38 174 ARG A O 1
ATOM 1357 N N . ALA A 1 175 ? 18.456 8.975 -8.730 1.00 92.06 175 ALA A N 1
ATOM 1358 C CA . ALA A 1 175 ? 19.885 8.761 -8.943 1.00 92.06 175 ALA A CA 1
ATOM 1359 C C . ALA A 1 175 ? 20.709 9.976 -8.472 1.00 92.06 175 ALA A C 1
ATOM 1361 O O . ALA A 1 175 ? 21.764 9.816 -7.846 1.00 92.06 175 ALA A O 1
ATOM 1362 N N . LYS A 1 176 ? 20.188 11.186 -8.728 1.00 94.00 176 LYS A N 1
ATOM 1363 C CA . LYS A 1 176 ? 20.815 12.464 -8.361 1.00 94.00 176 LYS A CA 1
ATOM 1364 C C . LYS A 1 176 ? 20.714 12.779 -6.866 1.00 94.00 176 LYS A C 1
ATOM 1366 O O . LYS A 1 176 ? 21.661 13.322 -6.315 1.00 94.00 176 LYS A O 1
ATOM 1371 N N . ASP A 1 177 ? 19.607 12.427 -6.213 1.00 92.69 177 ASP A N 1
ATOM 1372 C CA . ASP A 1 177 ? 19.338 12.741 -4.801 1.00 92.69 177 ASP A CA 1
ATOM 1373 C C . ASP A 1 177 ? 19.920 11.672 -3.839 1.00 92.69 177 ASP A C 1
ATOM 1375 O O . ASP A 1 177 ? 19.396 10.551 -3.780 1.00 92.69 177 ASP A O 1
ATOM 1379 N N . PRO A 1 178 ? 20.956 11.989 -3.029 1.00 91.12 178 PRO A N 1
ATOM 1380 C CA . PRO A 1 178 ? 21.564 11.034 -2.097 1.00 91.12 178 PRO A CA 1
ATOM 1381 C C . PRO A 1 178 ? 20.579 10.444 -1.078 1.00 91.12 178 PRO A C 1
ATOM 1383 O O . PRO A 1 178 ? 20.719 9.285 -0.690 1.00 91.12 178 PRO A O 1
ATOM 1386 N N . LEU A 1 179 ? 19.537 11.190 -0.692 1.00 89.50 179 LEU A N 1
ATOM 1387 C CA . LEU A 1 179 ? 18.521 10.742 0.269 1.00 89.50 179 LEU A CA 1
ATOM 1388 C C . LEU A 1 179 ? 17.488 9.794 -0.356 1.00 89.50 179 LEU A C 1
ATOM 1390 O O . LEU A 1 179 ? 16.685 9.179 0.354 1.00 89.50 179 LEU A O 1
ATOM 1394 N N . LYS A 1 180 ? 17.479 9.670 -1.688 1.00 88.50 180 LYS A N 1
ATOM 1395 C CA . LYS A 1 180 ? 16.570 8.791 -2.436 1.00 88.50 180 LYS A CA 1
ATOM 1396 C C . LYS A 1 180 ? 17.283 7.680 -3.195 1.00 88.50 180 LYS A C 1
ATOM 1398 O O . LYS A 1 180 ? 16.597 6.756 -3.630 1.00 88.50 180 LYS A O 1
ATOM 1403 N N . ARG A 1 181 ? 18.612 7.730 -3.326 1.00 87.94 181 ARG A N 1
ATOM 1404 C CA . ARG A 1 181 ? 19.404 6.748 -4.082 1.00 87.94 181 ARG A CA 1
ATOM 1405 C C . ARG A 1 181 ? 19.200 5.310 -3.607 1.00 87.94 181 ARG A C 1
ATOM 1407 O O . ARG A 1 181 ? 19.122 4.411 -4.432 1.00 87.94 181 ARG A O 1
ATOM 1414 N N . TRP A 1 182 ? 19.014 5.104 -2.303 1.00 87.44 182 TRP A N 1
ATOM 1415 C CA . TRP A 1 182 ? 18.719 3.787 -1.719 1.00 87.44 182 TRP A CA 1
ATOM 1416 C C . TRP A 1 182 ? 17.434 3.134 -2.265 1.00 87.44 182 TRP A C 1
ATOM 1418 O O . TRP A 1 182 ? 17.251 1.932 -2.125 1.00 87.44 182 TRP A O 1
ATOM 1428 N N . LYS A 1 183 ? 16.541 3.908 -2.902 1.00 85.94 183 LYS A N 1
ATOM 1429 C CA . LYS A 1 183 ? 15.303 3.421 -3.536 1.00 85.94 183 LYS A CA 1
ATOM 1430 C C . LYS A 1 183 ? 15.513 2.858 -4.945 1.00 85.94 183 LYS A C 1
ATOM 1432 O O . LYS A 1 183 ? 14.513 2.661 -5.637 1.00 85.94 183 LYS A O 1
ATOM 1437 N N . LEU A 1 184 ? 16.759 2.738 -5.401 1.00 88.88 184 LEU A N 1
ATOM 1438 C CA . LEU A 1 184 ? 17.126 2.167 -6.693 1.00 88.88 184 LEU A CA 1
ATOM 1439 C C . LEU A 1 184 ? 17.911 0.879 -6.461 1.00 88.88 184 LEU A C 1
ATOM 1441 O O . LEU A 1 184 ? 19.039 0.910 -5.969 1.00 88.88 184 LEU A O 1
ATOM 1445 N N . SER A 1 185 ? 17.311 -0.249 -6.822 1.00 88.31 185 SER A N 1
ATOM 1446 C CA . SER A 1 185 ? 17.962 -1.555 -6.797 1.00 88.31 185 SER A CA 1
ATOM 1447 C C . SER A 1 185 ? 18.543 -1.924 -8.174 1.00 88.31 185 SER A C 1
ATOM 1449 O O . SER A 1 185 ? 18.085 -1.408 -9.199 1.00 88.31 185 SER A O 1
ATOM 1451 N N . PRO A 1 186 ? 19.501 -2.868 -8.253 1.00 89.19 186 PRO A N 1
ATOM 1452 C CA . PRO A 1 186 ? 19.949 -3.420 -9.535 1.00 89.19 186 PRO A CA 1
ATOM 1453 C C . PRO A 1 186 ? 18.817 -4.064 -10.352 1.00 89.19 186 PRO A C 1
ATOM 1455 O O . PRO A 1 186 ? 18.867 -4.072 -11.580 1.00 89.19 186 PRO A O 1
ATOM 1458 N N . ILE A 1 187 ? 17.790 -4.600 -9.680 1.00 87.75 187 ILE A N 1
ATOM 1459 C CA . ILE A 1 187 ? 16.603 -5.163 -10.336 1.00 87.75 187 ILE A CA 1
ATOM 1460 C C . ILE A 1 187 ? 15.780 -4.044 -10.974 1.00 87.75 187 ILE A C 1
ATOM 1462 O O . ILE A 1 187 ? 15.347 -4.214 -12.108 1.00 87.75 187 ILE A O 1
ATOM 1466 N N . ASP A 1 188 ? 15.635 -2.894 -10.309 1.00 87.19 188 ASP A N 1
ATOM 1467 C CA . ASP A 1 188 ? 14.864 -1.758 -10.832 1.00 87.19 188 ASP A CA 1
ATOM 1468 C C . ASP A 1 188 ? 15.478 -1.231 -12.140 1.00 87.19 188 ASP A C 1
ATOM 1470 O O . ASP A 1 188 ? 14.759 -0.879 -13.074 1.00 87.19 188 ASP A O 1
ATOM 1474 N N . LEU A 1 189 ? 16.815 -1.213 -12.230 1.00 88.44 189 LEU A N 1
ATOM 1475 C CA . LEU A 1 189 ? 17.532 -0.805 -13.443 1.00 88.44 189 LEU A CA 1
ATOM 1476 C C . LEU A 1 189 ? 17.294 -1.777 -14.603 1.00 88.44 189 LEU A C 1
ATOM 1478 O O . LEU A 1 189 ? 17.060 -1.336 -15.721 1.00 88.44 189 LEU A O 1
ATOM 1482 N N . LYS A 1 190 ? 17.273 -3.088 -14.340 1.00 91.12 190 LYS A N 1
ATOM 1483 C CA . LYS A 1 190 ? 16.913 -4.091 -15.357 1.00 91.12 190 LYS A CA 1
ATOM 1484 C C . LYS A 1 190 ? 15.426 -4.037 -15.721 1.00 91.12 190 LYS A C 1
ATOM 1486 O O . LYS A 1 190 ? 15.057 -4.258 -16.869 1.00 91.12 190 LYS A O 1
ATOM 1491 N N . ALA A 1 191 ? 14.557 -3.755 -14.751 1.00 89.25 191 ALA A N 1
ATOM 1492 C CA . ALA A 1 191 ? 13.116 -3.655 -14.961 1.00 89.25 191 ALA A CA 1
ATOM 1493 C C . ALA A 1 191 ? 12.746 -2.461 -15.855 1.00 89.25 191 ALA A C 1
ATOM 1495 O O . ALA A 1 191 ? 11.802 -2.552 -16.642 1.00 89.25 191 ALA A O 1
ATOM 1496 N N . ARG A 1 192 ? 13.525 -1.374 -15.774 1.00 90.12 192 ARG A N 1
ATOM 1497 C CA . ARG A 1 192 ? 13.424 -0.185 -16.633 1.00 90.12 192 ARG A CA 1
ATOM 1498 C C . ARG A 1 192 ? 13.490 -0.525 -18.126 1.00 90.12 192 ARG A C 1
ATOM 1500 O O . ARG A 1 192 ? 12.681 -0.021 -18.897 1.00 90.12 192 ARG A O 1
ATOM 1507 N N . GLU A 1 193 ? 14.391 -1.426 -18.520 1.00 92.56 193 GLU A N 1
ATOM 1508 C CA . GLU A 1 193 ? 14.576 -1.870 -19.914 1.00 92.56 193 GLU A CA 1
ATOM 1509 C C . GLU A 1 193 ? 13.440 -2.783 -20.412 1.00 92.56 193 GLU A C 1
ATOM 1511 O O . GLU A 1 193 ? 13.277 -2.996 -21.609 1.00 92.56 193 GLU A O 1
ATOM 1516 N N . LYS A 1 194 ? 12.614 -3.313 -19.501 1.00 94.50 194 LYS A N 1
ATOM 1517 C CA . LYS A 1 194 ? 11.556 -4.292 -19.791 1.00 94.50 194 LYS A CA 1
ATOM 1518 C C . LYS A 1 194 ? 10.149 -3.689 -19.735 1.00 94.50 194 LYS A C 1
ATOM 1520 O O . LYS A 1 194 ? 9.196 -4.385 -19.371 1.00 94.50 194 LYS A O 1
ATOM 1525 N N . TYR A 1 195 ? 9.992 -2.407 -20.080 1.00 92.56 195 TYR A N 1
ATOM 1526 C CA . TYR A 1 195 ? 8.725 -1.682 -19.919 1.00 92.56 195 TYR A CA 1
ATOM 1527 C C . TYR A 1 195 ? 7.530 -2.418 -20.551 1.00 92.56 195 TYR A C 1
ATOM 1529 O O . TYR A 1 195 ? 6.528 -2.642 -19.862 1.00 92.56 195 TYR A O 1
ATOM 1537 N N . ASP A 1 196 ? 7.670 -2.885 -21.794 1.00 95.56 196 ASP A N 1
ATOM 1538 C CA . ASP A 1 196 ? 6.615 -3.597 -22.527 1.00 95.56 196 ASP A CA 1
ATOM 1539 C C . ASP A 1 196 ? 6.307 -4.984 -21.964 1.00 95.56 196 ASP A C 1
ATOM 1541 O O . ASP A 1 196 ? 5.151 -5.404 -21.940 1.00 95.56 196 ASP A O 1
ATOM 1545 N N . ALA A 1 197 ? 7.318 -5.698 -21.463 1.00 96.81 197 ALA A N 1
ATOM 1546 C CA . ALA A 1 197 ? 7.102 -6.991 -20.819 1.00 96.81 197 ALA A CA 1
ATOM 1547 C C . ALA A 1 197 ? 6.260 -6.832 -19.544 1.00 96.81 197 ALA A C 1
ATOM 1549 O O . ALA A 1 197 ? 5.317 -7.592 -19.330 1.00 96.81 197 ALA A O 1
ATOM 1550 N N . TYR A 1 198 ? 6.530 -5.792 -18.749 1.00 96.81 198 TYR A N 1
ATOM 1551 C CA . TYR A 1 198 ? 5.680 -5.424 -17.614 1.00 96.81 198 TYR A CA 1
ATOM 1552 C C . TYR A 1 198 ? 4.289 -4.940 -18.041 1.00 96.81 198 TYR A C 1
ATOM 1554 O O . TYR A 1 198 ? 3.330 -5.189 -17.315 1.00 96.81 198 TYR A O 1
ATOM 1562 N N . THR A 1 199 ? 4.150 -4.283 -19.201 1.00 97.25 199 THR A N 1
ATOM 1563 C CA . THR A 1 199 ? 2.832 -3.927 -19.758 1.00 97.25 199 THR A CA 1
ATOM 1564 C C . THR A 1 199 ? 2.017 -5.187 -20.029 1.00 97.25 199 THR A C 1
ATOM 1566 O O . THR A 1 199 ? 0.909 -5.309 -19.520 1.00 97.25 199 THR A O 1
ATOM 1569 N N . ARG A 1 200 ? 2.586 -6.160 -20.753 1.00 98.31 200 ARG A N 1
ATOM 1570 C CA . ARG A 1 200 ? 1.917 -7.436 -21.054 1.00 98.31 200 ARG A CA 1
ATOM 1571 C C . ARG A 1 200 ? 1.565 -8.218 -19.788 1.00 98.31 200 ARG A C 1
ATOM 1573 O O . ARG A 1 200 ? 0.455 -8.724 -19.674 1.00 98.31 200 ARG A O 1
ATOM 1580 N N . ALA A 1 201 ? 2.484 -8.272 -18.823 1.00 97.94 201 ALA A N 1
ATOM 1581 C CA . ALA A 1 201 ? 2.254 -8.942 -17.546 1.00 97.94 201 ALA A CA 1
ATOM 1582 C C . ALA A 1 201 ? 1.116 -8.284 -16.740 1.00 97.94 201 ALA A C 1
ATOM 1584 O O . ALA A 1 201 ? 0.248 -8.986 -16.224 1.00 97.94 201 ALA A O 1
ATOM 1585 N N . ARG A 1 202 ? 1.064 -6.941 -16.697 1.00 97.88 202 ARG A N 1
ATOM 1586 C CA . ARG A 1 202 ? -0.045 -6.186 -16.091 1.00 97.88 202 ARG A CA 1
ATOM 1587 C C . ARG A 1 202 ? -1.374 -6.496 -16.776 1.00 97.88 202 ARG A C 1
ATOM 1589 O O . ARG A 1 202 ? -2.340 -6.757 -16.072 1.00 97.88 202 ARG A O 1
ATOM 1596 N N . GLU A 1 203 ? -1.443 -6.456 -18.106 1.00 98.56 203 GLU A N 1
ATOM 1597 C CA . GLU A 1 203 ? -2.696 -6.728 -18.828 1.00 98.56 203 GLU A CA 1
ATOM 1598 C C . GLU A 1 203 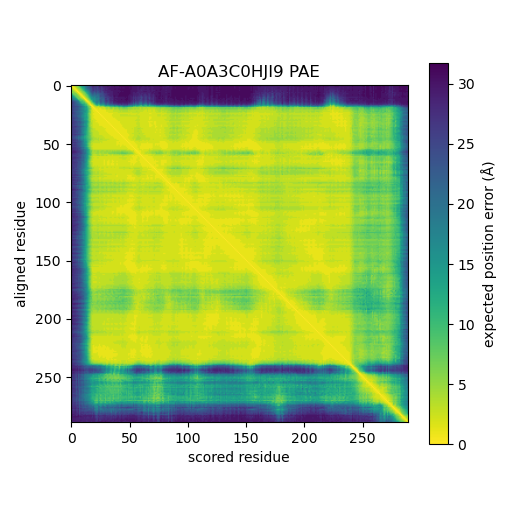? -3.210 -8.143 -18.551 1.00 98.56 203 GLU A C 1
ATOM 1600 O O . GLU A 1 203 ? -4.373 -8.311 -18.192 1.00 98.56 203 GLU A O 1
ATOM 1605 N N . ALA A 1 204 ? -2.331 -9.149 -18.605 1.00 98.50 204 ALA A N 1
ATOM 1606 C CA . ALA A 1 204 ? -2.689 -10.523 -18.257 1.00 98.50 204 ALA A CA 1
ATOM 1607 C C . ALA A 1 204 ? -3.173 -10.646 -16.800 1.00 98.50 204 A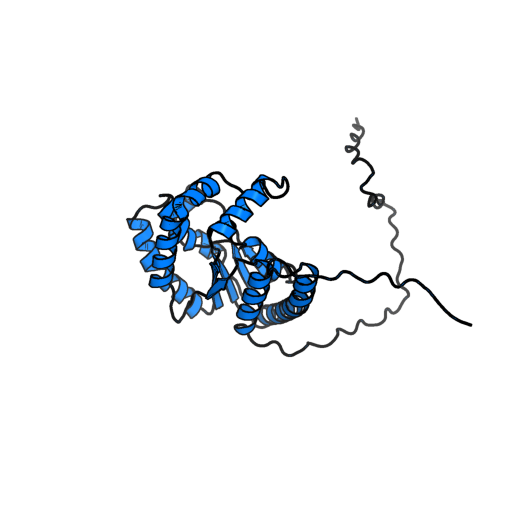LA A C 1
ATOM 1609 O O . ALA A 1 204 ? -4.166 -11.320 -16.524 1.00 98.50 204 ALA A O 1
ATOM 1610 N N . MET A 1 205 ? -2.501 -9.961 -15.867 1.00 98.69 205 MET A N 1
ATOM 1611 C CA . MET A 1 205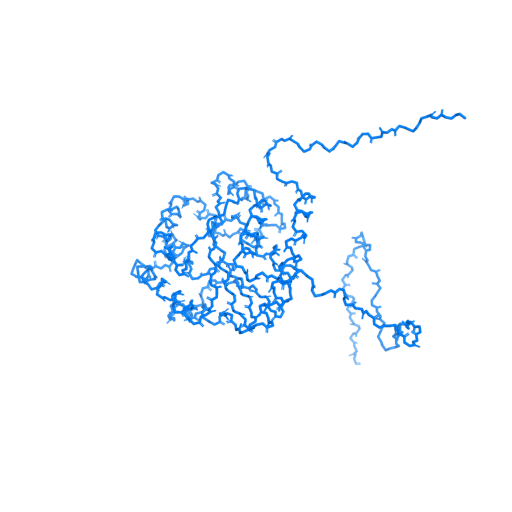 ? -2.905 -9.889 -14.463 1.00 98.69 205 MET A CA 1
ATOM 1612 C C . MET A 1 205 ? -4.303 -9.285 -14.306 1.00 98.69 205 MET A C 1
ATOM 1614 O O . MET A 1 205 ? -5.152 -9.882 -13.648 1.00 98.69 205 MET A O 1
ATOM 1618 N N . LEU A 1 206 ? -4.553 -8.114 -14.895 1.00 98.62 206 LEU A N 1
ATOM 1619 C CA . LEU A 1 206 ? -5.836 -7.421 -14.786 1.00 98.62 206 LEU A CA 1
ATOM 1620 C C . LEU A 1 206 ? -6.962 -8.256 -15.400 1.00 98.62 206 LEU A C 1
ATOM 1622 O O . LEU A 1 206 ? -7.983 -8.443 -14.744 1.00 98.62 206 LEU A O 1
ATOM 1626 N N . ALA A 1 207 ? -6.750 -8.819 -16.591 1.00 98.50 207 ALA A N 1
ATOM 1627 C CA . ALA A 1 207 ? -7.742 -9.638 -17.281 1.00 98.50 207 ALA A CA 1
ATOM 1628 C C . ALA A 1 207 ? -8.166 -10.871 -16.466 1.00 98.50 207 ALA A C 1
ATOM 1630 O O . ALA A 1 207 ? -9.350 -11.180 -16.391 1.00 98.50 207 ALA A O 1
ATOM 1631 N N . ALA A 1 208 ? -7.218 -11.559 -15.824 1.00 98.25 208 ALA A N 1
ATOM 1632 C CA . ALA A 1 208 ? -7.521 -12.775 -15.069 1.00 98.25 208 ALA A CA 1
ATOM 1633 C C . ALA A 1 208 ? -8.051 -12.515 -13.648 1.00 98.25 208 ALA A C 1
ATOM 1635 O O . ALA A 1 208 ? -8.645 -13.404 -13.043 1.00 98.25 208 ALA A O 1
ATOM 1636 N N . THR A 1 209 ? -7.796 -11.332 -13.074 1.00 98.69 209 THR A N 1
ATOM 1637 C CA . THR A 1 209 ? -7.978 -11.107 -11.625 1.00 98.69 209 THR A CA 1
ATOM 1638 C C . THR A 1 209 ? -8.820 -9.882 -11.271 1.00 98.69 209 THR A C 1
ATOM 1640 O O . THR A 1 209 ? -9.095 -9.645 -10.093 1.00 98.69 209 THR A O 1
ATOM 1643 N N . HIS A 1 210 ? -9.274 -9.100 -12.252 1.00 98.69 210 HIS A N 1
ATOM 1644 C CA . HIS A 1 210 ? -10.325 -8.106 -12.048 1.00 98.69 210 HIS A CA 1
ATOM 1645 C C . HIS A 1 210 ? -11.681 -8.819 -11.995 1.00 98.69 210 HIS A C 1
ATOM 1647 O O . HIS A 1 210 ? -12.248 -9.180 -13.021 1.00 98.69 210 HIS A O 1
ATOM 1653 N N . THR A 1 211 ? -12.188 -9.047 -10.785 1.00 98.44 211 THR A N 1
ATOM 1654 C CA . THR A 1 211 ? -13.428 -9.802 -10.550 1.00 98.44 211 THR A CA 1
ATOM 1655 C C . THR A 1 211 ? -14.450 -8.957 -9.787 1.00 98.44 211 THR A C 1
ATOM 1657 O O . THR A 1 211 ? -14.052 -8.005 -9.112 1.00 98.44 211 THR A O 1
ATOM 1660 N N . PRO A 1 212 ? -15.756 -9.291 -9.829 1.00 97.31 212 PRO A N 1
ATOM 1661 C CA . PRO A 1 212 ? -16.772 -8.554 -9.075 1.00 97.31 212 PRO A CA 1
ATOM 1662 C C . PRO A 1 212 ? -16.533 -8.539 -7.558 1.00 97.31 212 PRO A C 1
ATOM 1664 O O . PRO A 1 212 ? -16.802 -7.532 -6.908 1.00 97.31 212 PRO A O 1
ATOM 1667 N N . HIS A 1 213 ? -16.009 -9.632 -6.990 1.00 96.38 213 HIS A N 1
ATOM 1668 C CA . HIS A 1 213 ? -15.727 -9.740 -5.552 1.00 96.38 213 HIS A CA 1
ATOM 1669 C C . HIS A 1 213 ? -14.390 -9.110 -5.145 1.00 96.38 213 HIS A C 1
ATOM 1671 O O . HIS A 1 213 ? -14.248 -8.674 -4.007 1.00 96.38 213 HIS A O 1
ATOM 1677 N N . ALA A 1 214 ? -13.420 -9.036 -6.058 1.00 98.19 214 ALA A N 1
ATOM 1678 C CA . ALA A 1 214 ? -12.116 -8.422 -5.825 1.00 98.19 214 ALA A CA 1
ATOM 1679 C C . ALA A 1 214 ? -11.682 -7.586 -7.048 1.00 98.19 214 ALA A C 1
ATOM 1681 O O . ALA A 1 214 ? -10.818 -8.013 -7.828 1.00 98.19 214 ALA A O 1
ATOM 1682 N N . PRO A 1 215 ? -12.263 -6.389 -7.248 1.00 98.44 215 PRO A N 1
ATOM 1683 C CA . PRO A 1 215 ? -11.955 -5.561 -8.404 1.00 98.44 215 PRO A CA 1
ATOM 1684 C C . PRO A 1 215 ? -10.593 -4.870 -8.267 1.00 98.44 215 PRO A C 1
ATOM 1686 O O . PRO A 1 215 ? -10.147 -4.491 -7.182 1.00 98.44 215 PRO A O 1
ATOM 1689 N N . TRP A 1 216 ? -9.944 -4.657 -9.408 1.00 98.81 216 TRP A N 1
ATOM 1690 C CA . TRP A 1 216 ? -8.807 -3.744 -9.531 1.00 98.81 216 TRP A CA 1
ATOM 1691 C C . TRP A 1 216 ? -9.265 -2.303 -9.724 1.00 98.81 216 TRP A C 1
ATOM 1693 O O . TRP A 1 216 ? -10.130 -2.034 -10.551 1.00 98.81 216 TRP A O 1
ATOM 1703 N N . THR A 1 217 ? -8.615 -1.375 -9.023 1.00 98.75 217 THR A N 1
ATOM 1704 C CA . THR A 1 217 ? -8.759 0.070 -9.226 1.00 98.75 217 THR A CA 1
ATOM 1705 C C . THR A 1 217 ? -7.468 0.645 -9.799 1.00 98.75 217 THR A C 1
ATOM 1707 O O . THR A 1 217 ? -6.409 0.563 -9.175 1.00 98.75 217 THR A O 1
ATOM 1710 N N . LEU A 1 218 ? -7.543 1.251 -10.981 1.00 98.62 218 LEU A N 1
ATOM 1711 C CA . LEU A 1 218 ? -6.412 1.934 -11.606 1.00 98.62 218 LEU A CA 1
ATOM 1712 C C . LEU A 1 218 ? -6.433 3.410 -11.206 1.00 98.62 218 LEU A C 1
ATOM 1714 O O . LEU A 1 218 ? -7.473 4.060 -11.276 1.00 98.62 218 LEU A O 1
ATOM 1718 N N . VAL A 1 219 ? -5.285 3.945 -10.789 1.00 98.44 219 VAL A N 1
ATOM 1719 C CA . VAL A 1 219 ? -5.168 5.355 -10.388 1.00 98.44 219 VAL A CA 1
ATOM 1720 C C . VAL A 1 219 ? -4.052 6.017 -11.176 1.00 98.44 219 VAL A C 1
ATOM 1722 O O . VAL A 1 219 ? -2.909 5.562 -11.112 1.00 98.44 219 VAL A O 1
ATOM 1725 N N . ASP A 1 220 ? -4.366 7.103 -11.886 1.00 97.81 220 ASP A N 1
ATOM 1726 C CA . ASP A 1 220 ? -3.351 7.937 -12.528 1.00 97.81 220 ASP A CA 1
ATOM 1727 C C . ASP A 1 220 ? -2.425 8.539 -11.465 1.00 97.81 220 ASP A C 1
ATOM 1729 O O . ASP A 1 220 ? -2.839 9.267 -10.557 1.00 97.81 220 ASP A O 1
ATOM 1733 N N . PHE A 1 221 ? -1.150 8.181 -11.567 1.00 97.25 221 PHE A N 1
ATOM 1734 C CA . PHE A 1 221 ? -0.094 8.593 -10.667 1.00 97.25 221 PHE A CA 1
ATOM 1735 C C . PHE A 1 221 ? 0.998 9.394 -11.371 1.00 97.25 221 PHE A C 1
ATOM 1737 O O . PHE A 1 221 ? 2.043 9.608 -10.751 1.00 97.25 221 PHE A O 1
ATOM 1744 N N . ASN A 1 222 ? 0.792 9.878 -12.604 1.00 96.06 222 ASN A N 1
ATOM 1745 C CA . ASN A 1 222 ? 1.728 10.769 -13.301 1.00 96.06 222 ASN A CA 1
ATOM 1746 C C . ASN A 1 222 ? 2.038 12.023 -12.465 1.00 96.06 222 ASN A C 1
ATOM 1748 O O . ASN A 1 222 ? 3.211 12.356 -12.248 1.00 96.06 222 ASN A O 1
ATOM 1752 N N . ASP A 1 223 ? 1.010 12.617 -11.852 1.00 95.88 223 ASP A N 1
ATOM 1753 C CA . ASP A 1 223 ? 1.151 13.503 -10.695 1.00 95.88 223 ASP A CA 1
ATOM 1754 C C . ASP A 1 223 ? 0.887 12.725 -9.395 1.00 95.88 223 ASP A C 1
ATOM 1756 O O . ASP A 1 223 ? -0.254 12.475 -9.007 1.00 95.88 223 ASP A O 1
ATOM 1760 N N . GLN A 1 224 ? 1.956 12.387 -8.667 1.00 95.69 2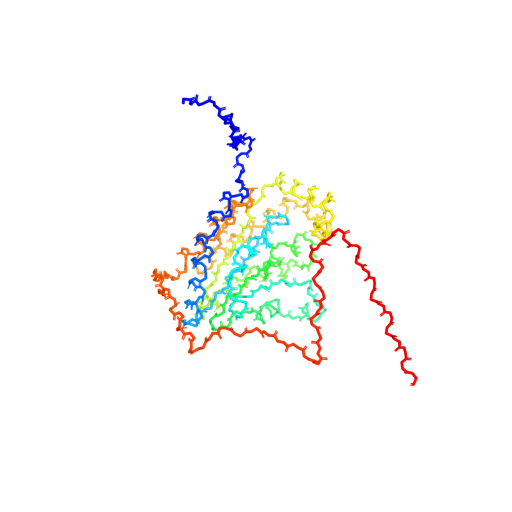24 GLN A N 1
ATOM 1761 C CA . GLN A 1 224 ? 1.851 11.617 -7.423 1.00 95.69 224 GLN A CA 1
ATOM 1762 C C . GLN A 1 224 ? 1.006 12.299 -6.338 1.00 95.69 224 GLN A C 1
ATOM 1764 O O . GLN A 1 224 ? 0.453 11.604 -5.491 1.00 95.69 224 GLN A O 1
ATOM 1769 N N . ARG A 1 225 ? 0.923 13.635 -6.300 1.00 97.25 225 ARG A N 1
ATOM 1770 C CA . ARG A 1 225 ? 0.113 14.338 -5.291 1.00 97.25 225 ARG A CA 1
ATOM 1771 C C . ARG A 1 225 ? -1.369 14.173 -5.609 1.00 97.25 225 ARG A C 1
ATOM 1773 O O . ARG A 1 225 ? -2.133 13.799 -4.722 1.00 97.25 225 ARG A O 1
ATOM 1780 N N . ARG A 1 226 ? -1.754 14.367 -6.874 1.00 97.69 226 ARG A N 1
ATOM 1781 C CA . ARG A 1 226 ? -3.127 14.120 -7.347 1.00 97.69 226 ARG A CA 1
ATOM 1782 C C . ARG A 1 226 ? -3.512 12.649 -7.216 1.00 97.69 226 ARG A C 1
ATOM 1784 O O . ARG A 1 226 ? -4.590 12.363 -6.699 1.00 97.69 226 ARG A O 1
ATOM 1791 N N . GLY A 1 227 ? -2.619 11.732 -7.585 1.00 98.00 227 GLY A N 1
ATOM 1792 C CA . GLY A 1 227 ? -2.842 10.290 -7.459 1.00 98.00 227 GLY A CA 1
ATOM 1793 C C . GLY A 1 227 ? -3.132 9.864 -6.017 1.00 98.00 227 GLY A C 1
ATOM 1794 O O . GLY A 1 227 ? -4.101 9.151 -5.767 1.00 98.00 227 GLY A O 1
ATOM 1795 N N . ARG A 1 228 ? -2.373 10.380 -5.037 1.00 98.38 228 ARG A N 1
ATOM 1796 C CA . ARG A 1 228 ? -2.623 10.124 -3.603 1.00 98.38 228 ARG A CA 1
ATOM 1797 C C . ARG A 1 228 ? -4.000 10.605 -3.161 1.00 98.38 228 ARG A C 1
ATOM 1799 O O . ARG A 1 228 ? -4.736 9.839 -2.550 1.00 98.38 228 ARG A O 1
ATOM 1806 N N . LEU A 1 229 ? -4.355 11.853 -3.477 1.00 98.44 229 LEU A N 1
ATOM 1807 C CA . LEU A 1 229 ? -5.666 12.406 -3.124 1.00 98.44 229 LEU A CA 1
ATOM 1808 C C . LEU A 1 229 ? -6.799 11.587 -3.758 1.00 98.44 229 LEU A C 1
ATOM 1810 O O . LEU A 1 229 ? -7.787 11.292 -3.093 1.00 98.44 229 LEU A O 1
ATOM 1814 N N . THR A 1 230 ? -6.634 11.191 -5.020 1.00 98.38 230 THR A N 1
ATOM 1815 C CA . THR A 1 230 ? -7.616 10.402 -5.780 1.00 98.38 230 THR A CA 1
ATOM 1816 C C . THR A 1 230 ? -7.810 9.019 -5.169 1.00 98.38 230 THR A C 1
ATOM 1818 O O . THR A 1 230 ? -8.937 8.642 -4.859 1.00 98.38 230 THR A O 1
ATOM 1821 N N . MET A 1 231 ? -6.716 8.298 -4.917 1.00 98.25 231 MET A N 1
ATOM 1822 C CA . MET A 1 231 ? -6.744 6.975 -4.292 1.00 98.25 231 MET A CA 1
ATOM 1823 C C . MET A 1 231 ? -7.388 7.020 -2.903 1.00 98.25 231 MET A C 1
ATOM 1825 O O . MET A 1 231 ? -8.259 6.207 -2.610 1.00 98.25 231 MET A O 1
ATOM 1829 N N . ILE A 1 232 ? -7.000 7.982 -2.056 1.00 97.62 232 ILE A N 1
ATOM 1830 C CA . ILE A 1 232 ? -7.555 8.113 -0.701 1.00 97.62 232 ILE A CA 1
ATOM 1831 C C . ILE A 1 232 ? -9.052 8.426 -0.755 1.00 97.62 232 ILE A C 1
ATOM 1833 O O . ILE A 1 232 ? -9.825 7.819 -0.019 1.00 97.62 232 ILE A O 1
ATOM 1837 N N . ARG A 1 233 ? -9.479 9.341 -1.635 1.00 97.00 233 ARG A N 1
ATOM 1838 C CA . ARG A 1 233 ? -10.902 9.667 -1.819 1.00 97.00 233 ARG A CA 1
ATOM 1839 C C . ARG A 1 233 ? -11.710 8.463 -2.286 1.00 97.00 233 ARG A C 1
ATOM 1841 O O . ARG A 1 233 ? -12.778 8.220 -1.736 1.00 97.00 233 ARG A O 1
ATOM 1848 N N . HIS A 1 234 ? -11.200 7.719 -3.268 1.00 97.75 234 HIS A N 1
ATOM 1849 C CA . HIS A 1 234 ? -11.837 6.496 -3.750 1.00 97.75 234 HIS A CA 1
ATOM 1850 C C . HIS A 1 234 ? -11.975 5.468 -2.624 1.00 97.75 234 HIS A C 1
ATOM 1852 O O . HIS A 1 234 ? -13.065 4.953 -2.390 1.00 97.75 234 HIS A O 1
ATOM 1858 N N . TRP A 1 235 ? -10.892 5.220 -1.879 1.00 95.88 235 TRP A N 1
ATOM 1859 C CA . TRP A 1 235 ? -10.911 4.253 -0.788 1.00 95.88 235 TRP A CA 1
ATOM 1860 C C . TRP A 1 235 ? -11.876 4.655 0.326 1.00 95.88 235 TRP A C 1
ATOM 1862 O O . TRP A 1 235 ? -12.695 3.844 0.733 1.00 95.88 235 TRP A O 1
ATOM 1872 N N . LEU A 1 236 ? -11.855 5.915 0.770 1.00 94.25 236 LEU A N 1
ATOM 1873 C CA . LEU A 1 236 ? -12.817 6.428 1.751 1.00 94.25 236 LEU A CA 1
ATOM 1874 C C . LEU A 1 236 ? -14.268 6.248 1.292 1.00 94.25 236 LEU A C 1
ATOM 1876 O O . LEU A 1 236 ? -15.129 5.952 2.114 1.00 94.25 236 LEU A O 1
ATOM 1880 N N . GLY A 1 237 ? -14.532 6.394 -0.009 1.00 92.75 237 GLY A N 1
ATOM 1881 C CA . GLY A 1 237 ? -15.853 6.172 -0.594 1.00 92.75 237 GLY A CA 1
ATOM 1882 C C . GLY A 1 237 ? -16.353 4.727 -0.493 1.00 92.75 237 GLY A C 1
ATOM 1883 O O . GLY A 1 237 ? -17.564 4.521 -0.501 1.00 92.75 237 GLY A O 1
ATOM 1884 N N . SER A 1 238 ? -15.457 3.740 -0.363 1.00 89.69 238 SER A N 1
ATOM 1885 C CA . SER A 1 238 ? -15.825 2.326 -0.190 1.00 89.69 238 SER A CA 1
ATOM 1886 C C . SER A 1 238 ? -15.916 1.881 1.275 1.00 89.69 238 SER A C 1
ATOM 1888 O O . SER A 1 238 ? -16.416 0.788 1.571 1.00 89.69 238 SER A O 1
ATOM 1890 N N . LEU A 1 239 ? -15.456 2.712 2.213 1.00 87.44 239 LEU A N 1
ATOM 1891 C CA . LEU A 1 239 ? -15.564 2.440 3.643 1.00 87.44 239 LEU A CA 1
ATOM 1892 C C . LEU A 1 239 ? -16.953 2.823 4.173 1.00 87.44 239 LEU A C 1
ATOM 1894 O O . LEU A 1 239 ? -17.622 3.694 3.610 1.00 87.44 239 LEU A O 1
ATOM 1898 N N . PRO A 1 240 ? -17.424 2.189 5.265 1.00 74.56 240 PRO A N 1
ATOM 1899 C CA . PRO A 1 240 ? -18.653 2.619 5.917 1.00 74.56 240 PRO A CA 1
ATOM 1900 C C . PRO A 1 240 ? -18.567 4.102 6.269 1.00 74.56 240 PRO A C 1
ATOM 1902 O O . PRO A 1 240 ? -17.571 4.546 6.843 1.00 74.56 240 PRO A O 1
ATOM 1905 N N . ARG A 1 241 ? -19.620 4.860 5.944 1.00 71.44 241 ARG A N 1
ATOM 1906 C CA . ARG A 1 241 ? -19.670 6.286 6.266 1.00 71.44 241 ARG A CA 1
ATOM 1907 C C . ARG A 1 241 ? -19.492 6.482 7.764 1.00 71.44 241 ARG A C 1
ATOM 1909 O O . ARG A 1 241 ? -20.236 5.924 8.572 1.00 71.44 241 ARG A O 1
ATOM 1916 N N . THR A 1 242 ? -18.522 7.309 8.114 1.00 63.41 242 THR A N 1
ATOM 1917 C CA . THR A 1 242 ? -18.383 7.833 9.462 1.00 63.41 242 THR A CA 1
ATOM 1918 C C . THR A 1 242 ? -19.527 8.807 9.732 1.00 63.41 242 THR A C 1
ATOM 1920 O O . THR A 1 242 ? -19.745 9.700 8.909 1.00 63.41 242 THR A O 1
ATOM 1923 N N . PRO A 1 243 ? -20.258 8.694 10.856 1.00 58.06 243 PRO A N 1
ATOM 1924 C CA . PRO A 1 243 ? -21.004 9.833 11.371 1.00 58.06 243 PRO A CA 1
ATOM 1925 C C . PRO A 1 243 ? -20.045 11.019 11.498 1.00 58.06 243 PRO A C 1
ATOM 1927 O O . PRO A 1 243 ? -18.886 10.840 11.890 1.00 58.06 243 PRO A O 1
ATOM 1930 N N . ALA A 1 244 ? -20.506 12.210 11.123 1.00 54.16 244 ALA A N 1
ATOM 1931 C CA . ALA A 1 244 ? -19.735 13.425 11.322 1.00 54.16 244 ALA A CA 1
ATOM 1932 C C . ALA A 1 244 ? -19.501 13.606 12.828 1.00 54.16 244 ALA A C 1
ATOM 1934 O O . ALA A 1 244 ? -20.445 13.839 13.569 1.00 54.16 244 ALA A O 1
ATOM 1935 N N . ASP A 1 245 ? -18.242 13.447 13.231 1.00 55.88 245 ASP A N 1
ATOM 1936 C CA . ASP A 1 245 ? -17.679 13.759 14.542 1.00 55.88 245 ASP A CA 1
ATOM 1937 C C . ASP A 1 245 ? -18.358 13.098 15.764 1.00 55.88 245 ASP A C 1
ATOM 1939 O O . ASP A 1 245 ? -19.438 13.474 16.218 1.00 55.88 245 ASP A O 1
ATOM 1943 N N . ALA A 1 246 ? -17.659 12.146 16.388 1.00 54.19 246 ALA A N 1
ATOM 1944 C CA . ALA A 1 246 ? -17.865 11.894 17.811 1.00 54.19 246 ALA A CA 1
ATOM 1945 C C . ALA A 1 246 ? -17.299 13.126 18.529 1.00 54.19 246 ALA A C 1
ATOM 1947 O O . ALA A 1 246 ? -16.086 13.200 18.708 1.00 54.19 246 ALA A O 1
ATOM 1948 N N . GLY A 1 247 ? -18.166 14.113 18.785 1.00 58.44 247 GLY A N 1
ATOM 1949 C CA . GLY A 1 247 ? -17.818 15.502 19.093 1.00 58.44 247 GLY A CA 1
ATOM 1950 C C . GLY A 1 247 ? -16.675 15.718 20.089 1.00 58.44 247 GLY A C 1
ATOM 1951 O O . GLY A 1 247 ? -16.311 14.837 20.865 1.00 58.44 247 GLY A O 1
ATOM 1952 N N . ALA A 1 248 ? -16.121 16.934 20.065 1.00 65.88 248 ALA A N 1
ATOM 1953 C CA . ALA A 1 248 ? -14.939 17.334 20.827 1.00 65.88 248 ALA A CA 1
ATOM 1954 C C . ALA A 1 248 ? -14.876 16.716 22.237 1.00 65.88 248 ALA A C 1
ATOM 1956 O O . ALA A 1 248 ? -15.720 16.991 23.097 1.00 65.88 248 ALA A O 1
ATOM 1957 N N . LEU A 1 249 ? -13.837 15.907 22.480 1.00 73.75 249 LEU A N 1
ATOM 1958 C CA . LEU A 1 249 ? -13.549 15.358 23.800 1.00 73.75 249 LEU A CA 1
ATOM 1959 C C . LEU A 1 249 ? -13.359 16.523 24.780 1.00 73.75 249 LEU A C 1
ATOM 1961 O O . LEU A 1 249 ? -12.397 17.288 24.679 1.00 73.75 249 LEU A O 1
ATOM 1965 N N . ARG A 1 250 ? -14.275 16.666 25.739 1.00 83.69 250 ARG A N 1
ATOM 1966 C CA . ARG A 1 250 ? -14.142 17.660 26.803 1.00 83.69 250 ARG A CA 1
ATOM 1967 C C . ARG A 1 250 ? -13.126 17.165 27.820 1.00 83.69 250 ARG A C 1
ATOM 1969 O O . ARG A 1 250 ? -13.397 16.223 28.557 1.00 83.69 250 ARG A O 1
ATOM 1976 N N . LEU A 1 251 ? -11.972 17.822 27.870 1.00 86.06 251 LEU A N 1
ATOM 1977 C CA . LEU A 1 251 ? -10.990 17.592 28.923 1.00 86.06 251 LEU A CA 1
ATOM 1978 C C . LEU A 1 251 ? -11.538 18.135 30.253 1.00 86.06 251 LEU A C 1
ATOM 1980 O O . LEU A 1 251 ? -11.851 19.329 30.330 1.00 86.06 251 LEU A O 1
ATOM 1984 N N . PRO A 1 252 ? -11.663 17.301 31.302 1.00 90.69 252 PRO A N 1
ATOM 1985 C CA . PRO A 1 252 ? -12.004 17.783 32.633 1.00 90.69 252 PRO A CA 1
ATOM 1986 C C . PRO A 1 252 ? -10.970 18.803 33.122 1.00 90.69 252 PRO A C 1
ATOM 1988 O O . PRO A 1 252 ? -9.775 18.674 32.847 1.00 90.69 252 PRO A O 1
ATOM 1991 N N . LYS A 1 253 ? -11.418 19.815 33.875 1.00 91.44 253 LYS A N 1
ATOM 1992 C CA . LYS A 1 253 ? -10.491 20.736 34.545 1.00 91.44 253 LYS A CA 1
ATOM 1993 C C . LYS A 1 253 ? -9.673 19.958 35.574 1.00 91.44 253 LYS A C 1
ATOM 1995 O O . LYS A 1 253 ? -10.223 19.159 36.328 1.00 91.44 253 LYS A O 1
ATOM 2000 N N . LEU A 1 254 ? -8.371 20.224 35.626 1.00 92.44 254 LEU A N 1
ATOM 2001 C CA . LEU A 1 254 ? -7.526 19.704 36.694 1.00 92.44 254 LEU A CA 1
ATOM 2002 C C . LEU A 1 254 ? -7.972 20.308 38.032 1.00 92.44 254 LEU A C 1
ATOM 2004 O O . LEU A 1 254 ? -8.225 21.509 38.118 1.00 92.44 254 LEU A O 1
ATOM 2008 N N . GLY A 1 255 ? -8.026 19.482 39.078 1.00 91.75 255 GLY A N 1
ATOM 2009 C CA . GLY A 1 255 ? -8.308 19.944 40.444 1.00 91.75 255 GLY A CA 1
ATOM 2010 C C . GLY A 1 255 ? -7.180 20.783 41.057 1.00 91.75 255 GLY A C 1
ATOM 2011 O O . GLY A 1 255 ? -7.369 21.416 42.089 1.00 91.75 255 GLY A O 1
ATOM 2012 N N . ALA A 1 256 ? -6.010 20.813 40.417 1.00 92.44 256 ALA A N 1
ATOM 2013 C CA . ALA A 1 256 ? -4.851 21.592 40.827 1.00 92.44 256 ALA A CA 1
ATOM 2014 C C . ALA A 1 256 ? -4.176 22.240 39.612 1.00 92.44 256 ALA A C 1
ATOM 2016 O O . ALA A 1 256 ? -4.440 21.889 38.460 1.00 92.44 256 ALA A O 1
ATOM 2017 N N . ARG A 1 257 ? -3.271 23.188 39.873 1.00 91.88 257 ARG A N 1
ATOM 2018 C CA . ARG A 1 257 ? -2.445 23.788 38.819 1.00 91.88 257 ARG A CA 1
ATOM 2019 C C . ARG A 1 257 ? -1.516 22.726 38.203 1.00 91.88 257 ARG A C 1
ATOM 2021 O O . ARG A 1 257 ? -1.021 21.876 38.947 1.00 91.88 257 ARG A O 1
ATOM 2028 N N . PRO A 1 258 ? -1.243 22.782 36.884 1.00 94.69 258 PRO A N 1
ATOM 2029 C CA . PRO A 1 258 ? -0.243 21.925 36.251 1.00 94.69 258 PRO A CA 1
ATOM 2030 C C . PRO A 1 258 ? 1.101 22.006 36.980 1.00 94.69 258 PRO A C 1
ATOM 2032 O O . PRO A 1 258 ? 1.570 23.098 37.310 1.00 94.69 258 PRO A O 1
ATOM 2035 N N . GLN A 1 259 ? 1.710 20.853 37.242 1.00 93.56 259 GLN A N 1
ATOM 2036 C CA . GLN A 1 259 ? 2.997 20.777 37.929 1.00 93.56 259 GLN A CA 1
ATOM 2037 C C . GLN A 1 259 ? 4.159 20.895 36.937 1.00 93.56 259 GLN A C 1
ATOM 2039 O O . GLN A 1 259 ? 4.020 20.588 35.753 1.00 93.56 259 GLN A O 1
ATOM 2044 N N . ARG A 1 260 ? 5.319 21.342 37.431 1.00 92.12 260 ARG A N 1
ATOM 2045 C CA . ARG A 1 260 ? 6.568 21.369 36.662 1.00 92.12 260 ARG A CA 1
ATOM 2046 C C . ARG A 1 260 ? 7.440 20.197 37.081 1.00 92.12 260 ARG A C 1
ATOM 2048 O O . ARG A 1 260 ? 7.859 20.133 38.236 1.00 92.12 260 ARG A O 1
ATOM 2055 N N . GLU A 1 261 ? 7.748 19.336 36.122 1.00 91.75 261 GLU A N 1
ATOM 2056 C CA . GLU A 1 261 ? 8.562 18.146 36.345 1.00 91.75 261 GLU A CA 1
ATOM 2057 C C . GLU A 1 261 ? 9.971 18.500 36.849 1.00 91.75 261 GLU A C 1
ATOM 2059 O O . GLU A 1 261 ? 10.569 19.504 36.435 1.00 91.75 261 GLU A O 1
ATOM 2064 N N . ARG A 1 262 ? 10.509 17.682 37.761 1.00 91.69 262 ARG A N 1
ATOM 2065 C CA . ARG A 1 262 ? 11.865 17.832 38.306 1.00 91.69 262 ARG A CA 1
ATOM 2066 C C . ARG A 1 262 ? 12.521 16.466 38.437 1.00 91.69 262 ARG A C 1
ATOM 2068 O O . ARG A 1 262 ? 11.999 15.592 39.118 1.00 91.69 262 ARG A O 1
ATOM 2075 N N . TYR A 1 263 ? 13.713 16.323 37.871 1.00 92.94 263 TYR A N 1
ATOM 2076 C CA . TYR A 1 263 ? 14.452 15.067 37.887 1.00 92.94 263 TYR A CA 1
ATOM 2077 C C . TYR A 1 263 ? 15.681 15.180 38.790 1.00 92.94 263 TYR A C 1
ATOM 2079 O O . TYR A 1 263 ? 16.516 16.058 38.588 1.00 92.94 263 TYR A O 1
ATOM 2087 N N . LYS A 1 264 ? 15.780 14.309 39.802 1.00 91.50 264 LYS A N 1
ATOM 2088 C CA . LYS A 1 264 ? 16.907 14.284 40.759 1.00 91.50 264 LYS A CA 1
ATOM 2089 C C . LYS A 1 264 ? 17.921 13.170 40.487 1.00 91.50 264 LYS A C 1
ATOM 2091 O O . LYS A 1 264 ? 19.082 13.318 40.835 1.00 91.50 264 LYS A O 1
ATOM 2096 N N . VAL A 1 265 ? 17.477 12.063 39.890 1.00 93.69 265 VAL A N 1
ATOM 2097 C CA . VAL A 1 265 ? 18.301 10.857 39.673 1.00 93.69 265 VAL A CA 1
ATOM 2098 C C . VAL A 1 265 ? 18.989 10.882 38.309 1.00 93.69 265 VAL A C 1
ATOM 2100 O O . VAL A 1 265 ? 20.148 10.503 38.185 1.00 93.69 265 VAL A O 1
ATOM 2103 N N . CYS A 1 266 ? 18.285 11.346 37.278 1.00 92.56 266 CYS A N 1
ATOM 2104 C CA . CYS A 1 266 ? 18.802 11.432 35.919 1.00 92.56 266 CYS A CA 1
ATOM 2105 C C . CYS A 1 266 ? 18.332 12.743 35.296 1.00 92.56 266 CYS A C 1
ATOM 2107 O O . CYS A 1 266 ? 17.134 13.015 35.271 1.00 92.56 266 CYS A O 1
ATOM 2109 N N . LEU A 1 267 ? 19.266 13.570 34.835 1.00 92.38 267 LEU A N 1
ATOM 2110 C CA . LEU A 1 267 ? 18.933 14.849 34.218 1.00 92.38 267 LEU A CA 1
ATOM 2111 C C . LEU A 1 267 ? 18.532 14.642 32.748 1.00 92.38 267 LEU A C 1
ATOM 2113 O O . LEU A 1 267 ? 19.152 13.821 32.068 1.00 92.38 267 LEU A O 1
ATOM 2117 N N . PRO A 1 268 ? 17.544 15.397 32.232 1.00 90.12 268 PRO A N 1
ATOM 2118 C CA . PRO A 1 268 ? 17.291 15.460 30.799 1.00 90.12 268 PRO A CA 1
ATOM 2119 C C . PRO A 1 268 ? 18.550 15.889 30.044 1.00 90.12 268 PRO A C 1
ATOM 2121 O O . PRO A 1 268 ? 19.319 16.723 30.529 1.00 90.12 268 PRO A O 1
ATOM 2124 N N . ILE A 1 269 ? 18.745 15.342 28.844 1.00 88.25 269 ILE A N 1
ATOM 2125 C CA . ILE A 1 269 ? 19.789 15.830 27.941 1.00 88.25 269 ILE A CA 1
ATOM 2126 C C . ILE A 1 269 ? 19.541 17.306 27.597 1.00 88.25 269 ILE A C 1
ATOM 2128 O O . ILE A 1 269 ? 18.398 17.767 27.587 1.00 88.25 269 ILE A O 1
ATOM 2132 N N . ALA A 1 270 ? 20.617 18.045 27.324 1.00 87.06 270 ALA A N 1
ATOM 2133 C CA . ALA A 1 270 ? 20.520 19.435 26.896 1.00 87.06 270 ALA A CA 1
ATOM 2134 C C . ALA A 1 270 ? 19.802 19.551 25.541 1.00 87.06 270 ALA A C 1
ATOM 2136 O O . ALA A 1 270 ? 19.912 18.662 24.695 1.00 87.06 270 ALA A O 1
ATOM 2137 N N . ASP A 1 271 ? 19.095 20.664 25.339 1.00 85.19 271 ASP A N 1
ATOM 2138 C CA . ASP A 1 271 ? 18.523 21.016 24.042 1.00 85.19 271 ASP A CA 1
ATOM 2139 C C . ASP A 1 271 ? 19.656 21.319 23.049 1.00 85.19 271 ASP A C 1
ATOM 2141 O O . ASP A 1 271 ? 20.503 22.179 23.293 1.00 85.19 271 ASP A O 1
ATOM 2145 N N . THR A 1 272 ? 19.679 20.577 21.944 1.00 84.75 272 THR A N 1
ATOM 2146 C CA . THR A 1 272 ? 20.642 20.713 20.844 1.00 84.75 272 THR A CA 1
ATOM 2147 C C . THR A 1 272 ? 19.935 20.970 19.512 1.00 84.75 272 THR A C 1
ATOM 2149 O O . THR A 1 272 ? 20.454 20.637 18.449 1.00 84.75 272 THR A O 1
ATOM 2152 N N . SER A 1 273 ? 18.732 21.552 19.557 1.00 85.56 273 SER A N 1
ATOM 2153 C CA . SER A 1 273 ? 17.924 21.878 18.375 1.00 85.56 273 SER A CA 1
ATOM 2154 C C . SER A 1 273 ? 18.593 22.881 17.424 1.00 85.56 273 SER A C 1
ATOM 2156 O O . SER A 1 273 ? 18.207 22.960 16.255 1.00 85.56 273 SER A O 1
ATOM 2158 N N . ASP A 1 274 ? 19.643 23.579 17.869 1.00 83.88 274 ASP A N 1
ATOM 2159 C CA . ASP A 1 274 ? 20.580 24.277 16.990 1.00 83.88 274 ASP A CA 1
ATOM 2160 C C . ASP A 1 274 ? 21.468 23.278 16.224 1.00 83.88 274 ASP A C 1
ATOM 2162 O O . ASP A 1 274 ? 22.568 22.900 16.632 1.00 83.88 274 ASP A O 1
ATOM 2166 N N . VAL A 1 275 ? 20.956 22.850 15.070 1.00 75.25 275 VAL A N 1
ATOM 2167 C CA . VAL A 1 275 ? 21.580 21.879 14.158 1.00 75.25 275 VAL A CA 1
ATOM 2168 C C . VAL A 1 275 ? 22.863 22.376 13.481 1.00 75.25 275 VAL A C 1
ATOM 2170 O O . VAL A 1 275 ? 23.466 21.626 12.713 1.00 75.25 275 VAL A O 1
ATOM 2173 N N . THR A 1 276 ? 23.290 23.618 13.731 1.00 75.56 276 THR A N 1
ATOM 2174 C CA . THR A 1 276 ? 24.577 24.131 13.236 1.00 75.56 276 THR A CA 1
ATOM 2175 C C . THR A 1 276 ? 25.759 23.655 14.085 1.00 75.56 276 THR A C 1
ATOM 2177 O O . THR A 1 276 ? 26.897 23.646 13.610 1.00 75.56 276 THR A O 1
ATOM 2180 N N . ALA A 1 277 ? 25.506 23.193 15.314 1.00 66.94 277 ALA A N 1
ATOM 2181 C CA . ALA A 1 277 ? 26.533 22.625 16.172 1.00 66.94 277 ALA A CA 1
ATOM 2182 C C . ALA A 1 277 ? 26.924 21.201 15.713 1.00 66.94 277 ALA A C 1
ATOM 2184 O O . ALA A 1 277 ? 26.053 20.364 15.459 1.00 66.94 277 ALA A O 1
ATOM 2185 N N . PRO A 1 278 ? 28.228 20.868 15.636 1.00 67.56 278 PRO A N 1
ATOM 2186 C CA . PRO A 1 278 ? 28.666 19.532 15.249 1.00 67.56 278 PRO A CA 1
ATOM 2187 C C . PRO A 1 278 ? 28.218 18.486 16.276 1.00 67.56 278 PRO A C 1
ATOM 2189 O O . PRO A 1 278 ? 28.372 18.673 17.486 1.00 67.56 278 PRO A O 1
ATOM 2192 N N . VAL A 1 279 ? 27.718 17.345 15.789 1.00 71.62 279 VAL A N 1
ATOM 2193 C CA . VAL A 1 279 ? 27.405 16.180 16.627 1.00 71.62 279 VAL A CA 1
ATOM 2194 C C . VAL A 1 279 ? 28.711 15.663 17.228 1.00 71.62 279 VAL A C 1
ATOM 2196 O O . VAL A 1 279 ? 29.494 14.987 16.560 1.00 71.62 279 VAL A O 1
ATOM 2199 N N . LYS A 1 280 ? 28.982 16.012 18.490 1.00 64.00 280 LYS A N 1
ATOM 2200 C CA . LYS A 1 280 ? 30.163 15.513 19.199 1.00 64.00 280 LYS A CA 1
ATOM 2201 C C . LYS A 1 280 ? 30.014 14.000 19.410 1.00 64.00 280 LYS A C 1
ATOM 2203 O O . LYS A 1 280 ? 28.959 13.565 19.875 1.00 64.00 280 LYS A O 1
ATOM 2208 N N . PRO A 1 281 ? 31.040 13.188 19.103 1.00 59.75 281 PRO A N 1
ATOM 2209 C CA . PRO A 1 281 ? 31.009 11.767 19.420 1.00 59.75 281 PRO A CA 1
ATOM 2210 C C . PRO A 1 281 ? 30.859 11.582 20.932 1.00 59.75 281 PRO A C 1
ATOM 2212 O O . PRO A 1 281 ? 31.389 12.374 21.716 1.00 59.75 281 PRO A O 1
ATOM 2215 N N . ALA A 1 282 ? 30.130 10.540 21.340 1.00 64.31 282 ALA A N 1
ATOM 2216 C CA . ALA A 1 282 ? 29.963 10.204 22.748 1.00 64.31 282 ALA A CA 1
ATOM 2217 C C . ALA A 1 282 ? 31.344 10.097 23.414 1.00 64.31 282 ALA A C 1
ATOM 2219 O O . ALA A 1 282 ? 32.195 9.325 22.961 1.00 64.31 282 ALA A O 1
ATOM 2220 N N . SER A 1 283 ? 31.587 10.885 24.467 1.00 58.25 283 SER A N 1
ATOM 2221 C CA . SER A 1 283 ? 32.817 10.750 25.240 1.00 58.25 283 SER A CA 1
ATOM 2222 C C . SER A 1 283 ? 32.868 9.332 25.809 1.00 58.25 283 SER A C 1
ATOM 2224 O O . SER A 1 283 ? 31.881 8.821 26.347 1.00 58.25 283 SER A O 1
ATOM 2226 N N . LYS A 1 284 ? 34.011 8.655 25.636 1.00 50.94 284 LYS A N 1
ATOM 2227 C CA . LYS A 1 284 ? 34.244 7.341 26.241 1.00 50.94 284 LYS A CA 1
ATOM 2228 C C . LYS A 1 284 ? 33.987 7.479 27.742 1.00 50.94 284 LYS A C 1
ATOM 2230 O O . LYS A 1 284 ? 34.634 8.296 28.396 1.00 50.94 284 LYS A O 1
ATOM 2235 N N . ARG A 1 285 ? 33.028 6.712 28.273 1.00 52.59 285 ARG A N 1
ATOM 2236 C CA . ARG A 1 285 ? 32.822 6.609 29.723 1.00 52.59 285 ARG A CA 1
ATOM 2237 C C . ARG A 1 285 ? 34.168 6.260 30.373 1.00 52.59 285 ARG A C 1
ATOM 2239 O O . ARG A 1 285 ? 34.877 5.415 29.821 1.00 52.59 285 ARG A O 1
ATOM 2246 N N . PRO A 1 286 ? 34.533 6.877 31.508 1.00 45.84 286 PRO A N 1
ATOM 2247 C CA . PRO A 1 286 ? 35.715 6.451 32.232 1.00 45.84 286 PRO A CA 1
ATOM 2248 C C . PRO A 1 286 ? 35.526 4.988 32.639 1.00 45.84 286 PRO A C 1
ATOM 2250 O O . PRO A 1 286 ? 34.510 4.622 33.228 1.00 45.84 286 PRO A O 1
ATOM 2253 N N . SER A 1 287 ? 36.491 4.156 32.252 1.00 47.34 287 SER A N 1
ATOM 2254 C CA . SER A 1 287 ? 36.632 2.776 32.708 1.00 47.34 287 SER A CA 1
ATOM 2255 C C . SER A 1 287 ? 36.753 2.791 34.228 1.00 47.34 287 SER A C 1
ATOM 2257 O O . SER A 1 287 ? 37.804 3.155 34.751 1.00 47.34 287 SER A O 1
ATOM 2259 N N . THR A 1 288 ? 35.700 2.404 34.941 1.00 51.28 288 THR A N 1
ATOM 2260 C CA . THR A 1 288 ? 35.800 2.066 36.361 1.00 51.28 288 THR A CA 1
ATOM 2261 C C . THR A 1 288 ? 36.602 0.769 36.473 1.00 51.28 288 THR A C 1
ATOM 2263 O O . THR A 1 288 ? 36.130 -0.277 36.026 1.00 51.28 288 THR A O 1
ATOM 2266 N N . ARG A 1 289 ? 37.838 0.876 36.974 1.00 43.38 289 ARG A N 1
ATOM 2267 C CA . ARG A 1 289 ? 38.563 -0.241 37.595 1.00 43.38 289 ARG A CA 1
ATOM 2268 C C . ARG A 1 289 ? 37.921 -0.583 38.932 1.00 43.38 289 ARG A C 1
ATOM 2270 O O . ARG A 1 289 ? 37.387 0.359 39.558 1.00 43.38 289 ARG A O 1
#

Nearest PDB structures (foldseek):
  5llb-assembly1_A  TM=9.869E-01  e=3.707E-27  Francisella tularensis subsp. tularensis SCHU S4
  5llf-assembly2_C  TM=9.791E-01  e=3.120E-27  Francisella tularensis subsp. tularensis SCHU S4
  3czq-assembly1_A  TM=9.563E-01  e=4.666E-27  Sinorhizobium meliloti 1021
  4yeg-assembly1_A  TM=9.339E-01  e=1.464E-24  Francisella tularensis
  5lc9-assembly1_A  TM=9.535E-01  e=6.071E-19  Meiothermus ruber H328

Solvent-accessible surface area (backbone atoms only — not comparable to full-atom values): 17524 Å² total; per-residue (Å²): 139,84,88,82,81,86,77,80,77,80,86,80,76,88,79,86,77,93,65,77,52,73,67,62,45,51,65,64,40,51,65,52,42,53,50,47,40,48,39,49,52,49,29,40,76,68,42,37,22,32,37,36,39,36,43,58,58,79,77,30,45,51,71,61,42,53,44,68,61,50,76,67,42,58,67,92,34,42,48,77,45,67,80,72,82,75,48,79,67,56,69,75,43,65,82,61,55,77,56,60,81,61,60,50,54,74,15,21,35,28,38,24,55,44,58,83,60,41,48,52,39,61,22,55,70,70,62,76,49,53,73,68,56,42,53,51,45,59,66,43,50,50,56,54,50,45,55,44,40,76,76,58,38,49,63,43,38,36,37,36,38,56,52,67,71,56,32,50,54,47,51,54,50,27,69,71,34,79,93,40,35,86,80,60,50,79,63,53,60,57,49,63,79,37,54,66,55,51,49,53,30,47,52,55,43,49,71,65,44,51,38,97,86,44,47,68,42,79,38,66,17,71,47,53,63,58,21,37,54,50,52,52,52,55,53,58,71,75,45,76,83,60,74,86,66,88,63,86,82,79,77,76,80,70,96,61,80,88,81,80,89,80,66,89,90,62,73,80,79,80,90,64,86,64,76,86,58,79,86,73,76,82,76,79,74,81,82,81,126

Sequence (289 aa):
MAKAKAAATRDDSAEGNGRLGKKDYLERLAPLQLALSGAERLVAAKGQRLLVLVEGRDSAGKGGAIRAIAEKLNPRHCRTVALDKPTGRERGQWYFQRYVAHLPAAGEIVLMDRSWYNRAGVEKVMGFCTDAEYAAFMAQVPVFEKLLVDDGIRLAKYWLCVDQAQQEARFAERAKDPLKRWKLSPIDLKAREKYDAYTRAREAMLAATHTPHAPWTLVDFNDQRRGRLTMIRHWLGSLPRTPADAGALRLPKLGARPQRERYKVCLPIADTSDVTAPVKPASKRPSTR

Mean predicted aligned error: 8.29 Å

Foldseek 3Di:
DDDDDDDPDPPPDPDDDPFDDPVRLVVLLVVLLVLLQLLLVVQQVQQAFEEEEEAEAQPLQLVVLLCSNPVNHDCVAEDEAEDDDDDPVCVVDDVCVVVVVQGGGGSHHYYYSHDSCCLLALCVLVVVDDPVVSVVCLVCVQVVLCVCVVVRYHYAYEYRDADLVLSVVSVVVQCPDPVRVVSDDPSSVVVNVRVVVRVVSVVSSQVSRCDPSYHYDYFYRSRVSRSSSVVSVVVSVPGDRRDPDPDDDDDDDDPDDDDDDDDDPDDDDDDPVVPVDDDDPPDPDPDDD